Protein AF-A0A3B8T856-F1 (afdb_monomer)

Sequence (226 aa):
MPTESQQQIIDKAIHATMARFTAGLSPSALMVAYADWAQHLFSSPGKQALLVEKAARKAARLYGYVGACSGTEEASSPCIEPLPFDHRFEDPAWQKWPYNIMYQSFLLKQQWWSNATTDVRGVTPQHEKAMEFSTRQIMDMFSPSNYLLTNPELMDQTVSENGQNLVRGWHNLLDDWQRTTGGKPPLGTEAFITGENVAITPGKVVYRNHLIELIQYSPVTETVHP

Solvent-accessible surface area (backbone atoms only — not comparable to full-atom values): 13455 Å² total; per-residue (Å²): 129,85,81,77,52,74,66,56,54,51,53,49,52,53,52,53,49,47,29,62,77,46,75,66,51,56,67,66,60,52,51,51,27,48,51,46,43,49,54,32,49,74,73,27,66,70,59,48,52,51,50,51,52,52,48,52,54,50,50,52,44,49,54,52,47,54,57,46,55,76,73,43,96,63,78,61,79,72,87,63,78,72,57,100,84,53,71,84,68,71,57,76,59,38,70,34,88,70,38,31,58,53,52,47,52,47,53,52,48,51,55,49,49,51,60,71,34,42,96,49,74,86,44,50,76,68,32,31,51,50,43,41,51,52,50,49,55,55,51,59,71,69,36,50,72,78,38,63,96,56,17,59,67,56,44,52,50,28,59,78,50,75,40,49,60,57,56,52,50,51,53,51,51,52,51,52,49,55,26,60,78,66,73,45,73,63,90,74,47,84,75,59,42,79,65,77,76,32,83,61,73,61,58,44,77,79,46,77,62,101,86,52,71,42,70,49,66,59,80,92,54,98,74,80,84,134

pLDDT: mean 90.61, std 9.06, range [47.72, 98.31]

Foldseek 3Di:
DDDDDPVRVVVVVVVVVVCVVVVNDDPVLLVVLVVQLVVLLVVCVVLVVVLVVLVVVLVVLLVVLVVVLVPDPDQDDQSDDDDPPPCLQVDPCCSHPPNVSQQSVLVSVLVSQLSSLPPRPRRDPVSSVSSNVVVNVVSVVVRLSVDCVNNPVNVVVCVVVVNVVVVVVVVQVVVVVVCVVVVHDRPPCVVPDPCPRPVVQAWDFPDDDPPDTDIDGDDPDPDDDD

Radius of gyration: 24.77 Å; Cα contacts (8 Å, |Δi|>4): 159; chains: 1; bounding box: 54×50×58 Å

Secondary structure (DSSP, 8-state):
-PPPPHHHHHHHHHHHHHHHHTTT--HHHHHHHHHHHHHHHHT-HHHHHHHHHHHHHHHHHHHHHHHHHTT-SS-PPPSSPPPTT-GGG-SGGGGSTTHHHHHHHHHHHHHHHHHHHSS-TT--HHHHHHHHHHHHHHHHHT-GGGSGGG-HHHHHHHHHTTTHHHHHHHHHHHHHHHHHHTTPPPTTGGG--BTTTBS-S-EEEEEE-SS-EEEEEPPSSS----

Structure (mmCIF, N/CA/C/O backbone):
data_AF-A0A3B8T856-F1
#
_entry.id   AF-A0A3B8T856-F1
#
loop_
_atom_site.group_PDB
_atom_site.id
_atom_site.type_symbol
_atom_site.label_atom_id
_atom_site.label_alt_id
_atom_site.label_comp_id
_atom_site.label_asym_id
_atom_site.label_entity_id
_atom_site.label_seq_id
_atom_site.pdbx_PDB_ins_code
_atom_site.Cartn_x
_atom_site.Cartn_y
_atom_site.Cartn_z
_atom_site.occupancy
_atom_site.B_iso_or_equiv
_atom_site.auth_seq_id
_atom_site.auth_comp_id
_atom_site.auth_asym_id
_atom_site.auth_atom_id
_atom_site.pdbx_PDB_model_num
ATOM 1 N N . MET A 1 1 ? -31.859 12.048 31.991 1.00 47.72 1 MET A N 1
ATOM 2 C CA . MET A 1 1 ? -30.841 12.255 30.938 1.00 47.72 1 MET A CA 1
ATOM 3 C C . MET A 1 1 ? -30.979 13.692 30.459 1.00 47.72 1 MET A C 1
ATOM 5 O O . MET A 1 1 ? -32.125 14.116 30.339 1.00 47.72 1 MET A O 1
ATOM 9 N N . PRO A 1 2 ? -29.899 14.462 30.259 1.00 58.19 2 PRO A N 1
ATOM 10 C CA . PRO A 1 2 ? -30.023 15.808 29.709 1.00 58.19 2 PRO A CA 1
ATOM 11 C C . PRO A 1 2 ? -30.590 15.699 28.290 1.00 58.19 2 PRO A C 1
ATOM 13 O O . PRO A 1 2 ? -30.103 14.893 27.500 1.00 58.19 2 PRO A O 1
ATOM 16 N N . THR A 1 3 ? -31.639 16.455 27.979 1.00 68.06 3 THR A N 1
ATOM 17 C CA . THR A 1 3 ? -32.162 16.573 26.614 1.00 68.06 3 THR A CA 1
ATOM 18 C C . THR A 1 3 ? -31.132 17.304 25.763 1.00 68.06 3 THR A C 1
ATOM 20 O O . THR A 1 3 ? -30.818 18.460 26.048 1.00 68.06 3 THR A O 1
ATOM 23 N N . GLU A 1 4 ? -30.586 16.623 24.757 1.00 76.31 4 GLU A N 1
ATOM 24 C CA . GLU A 1 4 ? -29.644 17.220 23.807 1.00 76.31 4 GLU A CA 1
ATOM 25 C C . GLU A 1 4 ? -30.295 18.396 23.084 1.00 76.31 4 GLU A C 1
ATOM 27 O O . GLU A 1 4 ? -31.466 18.336 22.697 1.00 76.31 4 GLU A O 1
ATOM 32 N N . SER A 1 5 ? -29.546 19.486 22.923 1.00 88.50 5 SER A N 1
ATOM 33 C CA . SER A 1 5 ? -30.053 20.642 22.193 1.00 88.50 5 SER A CA 1
ATOM 34 C C . SER A 1 5 ? -30.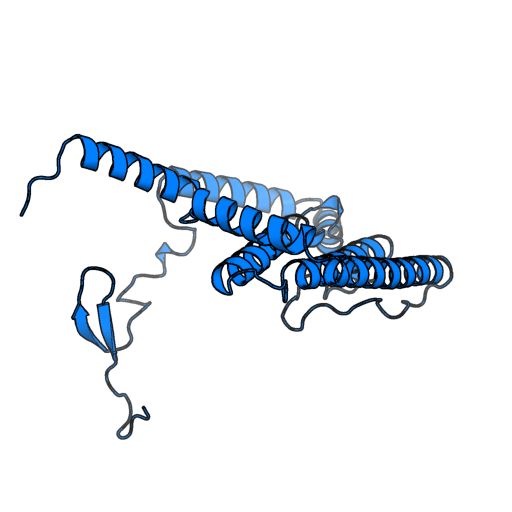208 20.298 20.710 1.00 88.50 5 SER A C 1
ATOM 36 O O . SER A 1 5 ? -29.489 19.461 20.161 1.00 88.50 5 SER A O 1
ATOM 38 N N . GLN A 1 6 ? -31.122 20.985 20.022 1.00 86.25 6 GLN A N 1
ATOM 39 C CA . GLN A 1 6 ? -31.318 20.821 18.578 1.00 86.25 6 GLN A CA 1
ATOM 40 C C . GLN A 1 6 ? -30.008 21.005 17.786 1.00 86.25 6 GLN A C 1
ATOM 42 O O . GLN A 1 6 ? -29.789 20.323 16.789 1.00 86.25 6 GLN A O 1
ATOM 47 N N . GLN A 1 7 ? -29.115 21.879 18.261 1.00 91.31 7 GLN A N 1
ATOM 48 C CA . GLN A 1 7 ? -27.794 22.116 17.672 1.00 91.31 7 GLN A CA 1
ATOM 49 C C . GLN A 1 7 ? -26.903 20.867 17.762 1.00 91.31 7 GLN A C 1
ATOM 51 O O . GLN A 1 7 ? -26.350 20.434 16.758 1.00 91.31 7 GLN A O 1
ATOM 56 N N . GLN A 1 8 ? -26.846 20.223 18.933 1.00 89.56 8 GLN A N 1
ATOM 57 C CA . GLN A 1 8 ? -26.047 19.009 19.142 1.00 89.56 8 GLN A CA 1
ATOM 58 C C . GLN A 1 8 ? -26.521 17.840 18.270 1.00 89.56 8 GLN A C 1
ATOM 60 O O . GLN A 1 8 ? -25.705 17.053 17.792 1.00 89.56 8 GLN A O 1
ATOM 65 N N . ILE A 1 9 ? -27.832 17.731 18.038 1.00 89.19 9 ILE A N 1
ATOM 66 C CA . ILE A 1 9 ? -28.409 16.701 17.164 1.00 89.19 9 ILE A CA 1
ATOM 67 C C . ILE A 1 9 ? -27.961 16.915 15.711 1.00 89.19 9 ILE A C 1
ATOM 69 O O . ILE A 1 9 ? -27.566 15.956 15.044 1.00 89.19 9 ILE A O 1
ATOM 73 N N . ILE A 1 10 ? -27.987 18.162 15.231 1.00 90.12 10 ILE A N 1
ATOM 74 C CA . ILE A 1 10 ? -27.535 18.519 13.879 1.00 90.12 10 ILE A CA 1
ATOM 75 C C . ILE A 1 10 ? -26.042 18.212 13.717 1.00 90.12 10 ILE A C 1
ATOM 77 O O . ILE A 1 10 ? -25.665 17.521 12.769 1.00 90.12 10 ILE A O 1
ATOM 81 N N . ASP A 1 11 ? -25.209 18.637 14.668 1.00 90.06 11 ASP A N 1
ATOM 82 C CA . ASP A 1 11 ? -23.761 18.407 14.622 1.00 90.06 11 ASP A CA 1
ATOM 83 C C . ASP A 1 11 ? -23.432 16.910 14.589 1.00 90.06 11 ASP A C 1
ATOM 85 O O . ASP A 1 11 ? -22.655 16.449 13.750 1.00 90.06 11 ASP A O 1
ATOM 89 N N . LYS A 1 12 ? -24.081 16.106 15.442 1.00 86.75 12 LYS A N 1
ATOM 90 C CA . LYS A 1 12 ? -23.917 14.646 15.433 1.00 86.75 12 LYS A CA 1
ATOM 91 C C . LYS A 1 12 ? -24.346 14.015 14.115 1.00 86.75 12 LYS A C 1
ATOM 93 O O . LYS A 1 12 ? -23.666 13.108 13.642 1.00 86.75 12 LYS A O 1
ATOM 98 N N . ALA A 1 13 ? -25.443 14.472 13.512 1.00 87.38 13 ALA A N 1
ATOM 99 C CA . ALA A 1 13 ? -25.906 13.954 12.227 1.00 87.38 13 ALA A CA 1
ATOM 10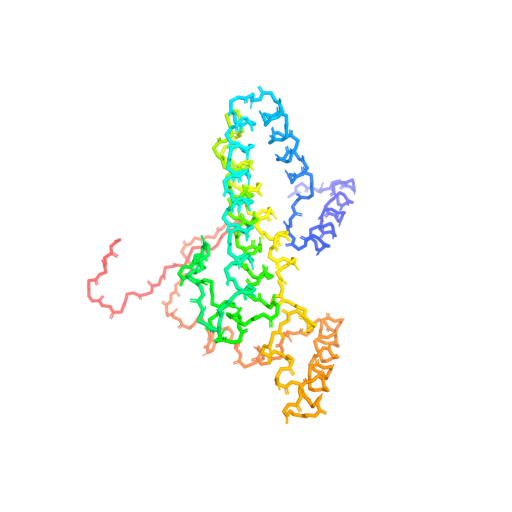0 C C . ALA A 1 13 ? -24.909 14.258 11.094 1.00 87.38 13 ALA A C 1
ATOM 102 O O . ALA A 1 13 ? -24.634 13.385 10.261 1.00 87.38 13 ALA A O 1
ATOM 103 N N . ILE A 1 14 ? -24.321 15.458 11.091 1.00 88.50 14 ILE A N 1
ATOM 104 C CA . ILE A 1 14 ? -23.266 15.848 10.148 1.00 88.50 14 ILE A CA 1
ATOM 105 C C . ILE A 1 14 ? -22.018 14.990 10.374 1.00 88.50 14 ILE A C 1
ATOM 107 O O . ILE A 1 14 ? -21.527 14.375 9.428 1.00 88.50 14 ILE A O 1
ATOM 111 N N . HIS A 1 15 ? -21.542 14.866 11.617 1.00 84.50 15 HIS A N 1
ATOM 112 C CA . HIS A 1 15 ? -20.368 14.052 11.943 1.00 84.50 15 HIS A CA 1
ATOM 113 C C . HIS A 1 15 ? -20.566 12.566 11.629 1.00 84.50 15 HIS A C 1
ATOM 115 O O . HIS A 1 15 ? -19.660 11.939 11.088 1.00 84.50 15 HIS A O 1
ATOM 121 N N . ALA A 1 16 ? -21.749 12.006 11.890 1.00 83.62 16 ALA A N 1
ATOM 122 C CA . ALA A 1 16 ? -22.076 10.626 11.535 1.00 83.62 16 ALA A CA 1
ATOM 123 C C . ALA A 1 16 ? -22.103 10.418 10.013 1.00 83.62 16 ALA A C 1
ATOM 125 O O . ALA A 1 16 ? -21.664 9.386 9.507 1.00 83.62 16 ALA A O 1
ATOM 126 N N . THR A 1 17 ? -22.595 11.401 9.259 1.00 84.12 17 THR A N 1
ATOM 127 C CA . THR A 1 17 ? -22.601 11.350 7.790 1.00 84.12 17 THR A CA 1
ATOM 128 C C . THR A 1 17 ? -21.193 11.479 7.222 1.00 84.12 17 THR A C 1
ATOM 130 O O . THR A 1 17 ? -20.820 10.698 6.350 1.00 84.12 17 THR A O 1
ATOM 133 N N . MET A 1 18 ? -20.383 12.381 7.777 1.00 83.94 18 MET A N 1
ATOM 134 C CA . MET A 1 18 ? -18.973 12.515 7.429 1.00 83.94 18 MET A CA 1
ATOM 135 C C . MET A 1 18 ? -18.205 11.224 7.728 1.00 83.94 18 MET A C 1
ATOM 137 O O . MET A 1 18 ? -17.508 10.738 6.850 1.00 83.94 18 MET A O 1
ATOM 141 N N . ALA A 1 19 ? -18.399 10.618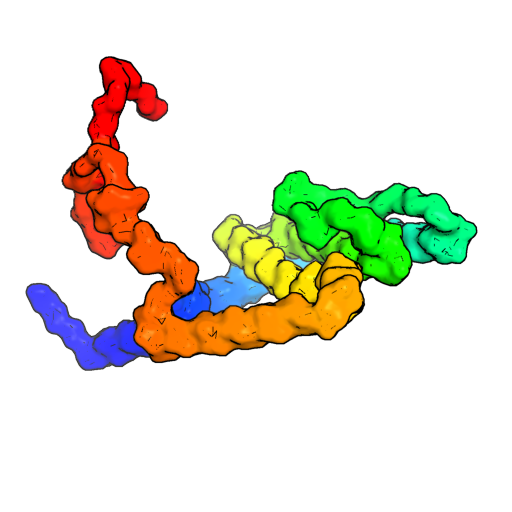 8.904 1.00 82.69 19 ALA A N 1
ATOM 142 C CA . ALA A 1 19 ? -17.765 9.352 9.271 1.00 82.69 19 ALA A CA 1
ATOM 143 C C . ALA A 1 19 ? -18.146 8.204 8.324 1.00 82.69 19 ALA A C 1
ATOM 145 O O . ALA A 1 19 ? -17.297 7.388 7.985 1.00 82.69 19 ALA A O 1
ATOM 146 N N . ARG A 1 20 ? -19.397 8.141 7.851 1.00 79.62 20 ARG A N 1
ATOM 147 C CA . ARG A 1 20 ? -19.799 7.159 6.829 1.00 79.62 20 ARG A CA 1
ATOM 148 C C . ARG A 1 20 ? -19.093 7.402 5.498 1.00 79.62 20 ARG A C 1
ATOM 150 O O . ARG A 1 20 ? -18.604 6.454 4.897 1.00 79.62 20 ARG A O 1
ATOM 157 N N . PHE A 1 21 ? -19.014 8.658 5.061 1.00 79.62 21 PHE A N 1
ATOM 158 C CA . PHE A 1 21 ? -18.354 9.023 3.806 1.00 79.62 21 PHE A CA 1
ATOM 159 C C . PHE A 1 21 ? -16.846 8.743 3.832 1.00 79.62 21 PHE A C 1
ATOM 161 O O . PHE A 1 21 ? -16.272 8.311 2.839 1.00 79.62 21 PHE A O 1
ATOM 168 N N . THR A 1 22 ? -16.203 8.958 4.976 1.00 82.31 22 THR A N 1
ATOM 169 C CA . THR A 1 22 ? -14.759 8.773 5.154 1.00 82.31 22 THR A CA 1
ATOM 170 C C . THR A 1 22 ? -14.388 7.380 5.661 1.00 82.31 22 THR A C 1
ATOM 172 O O . THR A 1 22 ? -13.234 7.158 6.029 1.00 82.31 22 THR A O 1
ATOM 175 N N . ALA A 1 23 ? -15.358 6.460 5.735 1.00 79.06 23 ALA A N 1
ATOM 176 C CA . ALA A 1 23 ? -15.199 5.128 6.318 1.00 79.06 23 ALA A CA 1
ATOM 177 C C . ALA A 1 23 ? -14.547 5.146 7.722 1.00 79.06 23 ALA A C 1
ATOM 179 O O . ALA A 1 23 ? -13.740 4.287 8.068 1.00 79.06 23 ALA A O 1
ATOM 180 N N . GLY A 1 24 ? -14.878 6.153 8.535 1.00 78.38 24 GLY A N 1
ATOM 181 C CA . GLY A 1 24 ? -14.386 6.327 9.902 1.00 78.38 24 GLY A CA 1
ATOM 182 C C . GLY A 1 24 ? -13.094 7.140 10.031 1.00 78.38 24 GLY A C 1
ATOM 183 O O . GLY A 1 24 ? -12.674 7.423 11.153 1.00 78.38 24 GLY A O 1
ATOM 184 N N . LEU A 1 25 ? -12.474 7.573 8.928 1.00 79.06 25 LEU A N 1
ATOM 185 C CA . LEU A 1 25 ? -11.297 8.446 8.971 1.00 79.06 25 LEU A CA 1
ATOM 186 C C . LEU A 1 25 ? -11.705 9.891 9.281 1.00 79.06 25 LEU A C 1
ATOM 188 O O . LEU A 1 25 ? -12.636 10.419 8.681 1.00 79.06 25 LEU A O 1
ATOM 192 N N . SER A 1 26 ? -11.002 10.567 10.191 1.00 85.50 26 SER A N 1
ATOM 193 C CA . SER A 1 26 ? -11.229 11.995 10.456 1.00 85.50 26 SER A CA 1
ATOM 194 C C . SER A 1 26 ? -10.428 12.853 9.465 1.00 85.50 26 SER A C 1
ATOM 196 O O . SER A 1 26 ? -9.196 12.872 9.557 1.00 85.50 26 SER A O 1
ATOM 198 N N . PRO A 1 27 ? -11.074 13.592 8.534 1.00 86.00 27 PRO A N 1
ATOM 199 C CA . PRO A 1 27 ? -10.353 14.406 7.554 1.00 86.00 27 PRO A CA 1
ATOM 200 C C . PRO A 1 27 ? -9.530 15.504 8.217 1.00 86.00 27 PRO A C 1
ATOM 202 O O . PRO A 1 27 ? -8.394 15.750 7.826 1.00 86.00 27 PRO A O 1
ATOM 205 N N . SER A 1 28 ? -10.079 16.137 9.256 1.00 89.38 28 SER A N 1
ATOM 206 C CA . SER A 1 28 ? -9.383 17.187 9.996 1.00 89.38 28 SER A CA 1
ATOM 207 C C . SER A 1 28 ? -8.166 16.640 10.736 1.00 89.38 28 SER A C 1
ATOM 209 O O . SER A 1 28 ? -7.117 17.275 10.708 1.00 89.38 28 SER A O 1
ATOM 211 N N . ALA A 1 29 ? -8.259 15.448 11.333 1.00 89.62 29 ALA A N 1
ATOM 212 C CA . ALA A 1 29 ? -7.113 14.827 11.995 1.00 89.62 29 ALA A CA 1
ATOM 213 C C . ALA A 1 29 ? -5.979 14.526 11.003 1.00 89.62 29 ALA A C 1
ATOM 215 O O . ALA A 1 29 ? -4.818 14.785 11.311 1.00 89.62 29 ALA A O 1
ATOM 216 N N . LEU A 1 30 ? -6.307 14.040 9.800 1.00 91.06 30 LEU A N 1
ATOM 217 C CA . LEU A 1 30 ? -5.318 13.821 8.740 1.00 91.06 30 LEU A CA 1
ATOM 218 C C . LEU A 1 30 ? -4.705 15.135 8.244 1.00 91.06 30 LEU A C 1
ATOM 220 O O . LEU A 1 30 ? -3.493 15.201 8.068 1.00 91.06 30 LEU A O 1
ATOM 224 N N . MET A 1 31 ? -5.505 16.190 8.063 1.00 93.31 31 MET A N 1
ATOM 225 C CA . MET A 1 31 ? -4.991 17.510 7.673 1.00 93.31 31 MET A CA 1
ATOM 226 C C . MET A 1 31 ? -4.046 18.095 8.728 1.00 93.31 31 MET A C 1
ATOM 228 O O . MET A 1 31 ? -3.012 18.653 8.372 1.00 93.31 31 MET A O 1
ATOM 232 N N . VAL A 1 32 ? -4.373 17.949 10.015 1.00 96.31 32 VAL A N 1
ATOM 233 C CA . VAL A 1 32 ? -3.515 18.405 11.118 1.00 96.31 32 VAL A CA 1
ATOM 234 C C . VAL A 1 32 ? -2.219 17.597 11.168 1.00 96.31 32 VAL A C 1
ATOM 236 O O . VAL A 1 32 ? -1.148 18.192 11.249 1.00 96.31 32 VAL A O 1
ATOM 239 N N . ALA A 1 33 ? -2.295 16.268 11.045 1.00 96.19 33 ALA A N 1
ATOM 240 C CA . ALA A 1 33 ? -1.109 15.415 10.989 1.00 96.19 33 ALA A CA 1
ATOM 241 C C . ALA A 1 33 ? -0.208 15.761 9.793 1.00 96.19 33 ALA A C 1
ATOM 243 O O . ALA A 1 33 ? 1.010 15.850 9.942 1.00 96.19 33 ALA A O 1
ATOM 244 N N . TYR A 1 34 ? -0.806 16.022 8.627 1.00 96.44 34 TYR A N 1
ATOM 245 C CA . TYR A 1 34 ? -0.090 16.469 7.436 1.00 96.44 34 TYR A CA 1
ATOM 246 C C . TYR A 1 34 ? 0.584 17.826 7.643 1.00 96.44 34 TYR A C 1
ATOM 248 O O . TYR A 1 34 ? 1.755 17.976 7.306 1.00 96.44 34 TYR A O 1
ATOM 256 N N . ALA A 1 35 ? -0.126 18.810 8.201 1.00 97.56 35 ALA A N 1
ATOM 257 C CA . ALA A 1 35 ? 0.426 20.140 8.445 1.00 97.56 35 ALA A CA 1
ATOM 258 C C . ALA A 1 35 ? 1.599 20.099 9.438 1.00 97.56 35 ALA A C 1
ATOM 260 O O . ALA A 1 35 ? 2.625 20.731 9.190 1.00 97.56 35 ALA A O 1
ATOM 261 N N . ASP A 1 36 ? 1.467 19.321 10.517 1.00 97.69 36 ASP A N 1
ATOM 262 C CA . ASP A 1 36 ? 2.522 19.098 11.511 1.00 97.69 36 ASP A CA 1
ATOM 263 C C . ASP A 1 36 ? 3.765 18.459 10.874 1.00 97.69 36 ASP A C 1
ATOM 265 O O . ASP A 1 36 ? 4.871 18.998 10.956 1.00 97.69 36 ASP A O 1
ATOM 269 N N . TRP A 1 37 ? 3.570 17.356 10.142 1.00 98.12 37 TRP A N 1
ATOM 270 C CA . TRP A 1 37 ? 4.640 16.686 9.404 1.00 98.12 37 TRP A CA 1
ATOM 271 C C . TRP A 1 37 ? 5.323 17.609 8.396 1.00 98.12 37 TRP A C 1
ATOM 273 O O . TRP A 1 37 ? 6.552 17.696 8.379 1.00 98.12 37 TRP A O 1
ATOM 283 N N . ALA A 1 38 ? 4.547 18.325 7.581 1.00 97.81 38 ALA A N 1
ATOM 284 C CA . ALA A 1 38 ? 5.072 19.212 6.555 1.00 97.81 38 ALA A CA 1
ATOM 285 C C . ALA A 1 38 ? 5.908 20.332 7.182 1.00 97.81 38 ALA A C 1
ATOM 287 O O . ALA A 1 38 ? 7.049 20.545 6.776 1.00 97.81 38 ALA A O 1
ATOM 288 N N . GLN A 1 39 ? 5.386 21.008 8.208 1.00 98.00 39 GLN A N 1
ATOM 289 C CA . GLN A 1 39 ? 6.085 22.093 8.893 1.00 98.00 39 GLN A CA 1
ATOM 290 C C . GLN A 1 39 ? 7.421 21.628 9.490 1.00 98.00 39 GLN A C 1
ATOM 292 O O . GLN A 1 39 ? 8.453 22.286 9.312 1.00 98.00 39 GLN A O 1
ATOM 297 N N . HIS A 1 40 ? 7.431 20.478 10.167 1.00 98.19 40 HIS A N 1
ATOM 298 C CA . HIS A 1 40 ? 8.648 19.917 10.749 1.00 98.19 40 HIS A CA 1
ATOM 299 C C . HIS A 1 40 ? 9.638 19.426 9.692 1.00 98.19 40 HIS A C 1
ATOM 301 O O . HIS A 1 40 ? 10.841 19.648 9.832 1.00 98.19 40 HIS A O 1
ATOM 307 N N . LEU A 1 41 ? 9.163 18.833 8.597 1.00 97.75 41 LEU A N 1
ATOM 308 C CA . LEU A 1 41 ? 10.023 18.430 7.489 1.00 97.75 41 LEU A CA 1
ATOM 309 C C . LEU A 1 41 ? 10.641 19.644 6.776 1.00 97.75 41 LEU A C 1
ATOM 311 O O . LEU A 1 41 ? 11.839 19.639 6.482 1.00 97.75 41 LEU A O 1
ATOM 315 N N . PHE A 1 42 ? 9.864 20.703 6.529 1.00 97.00 42 PHE A N 1
ATOM 316 C CA . PHE A 1 42 ? 10.340 21.933 5.885 1.00 97.00 42 PHE A CA 1
ATOM 317 C C . PHE A 1 42 ? 11.376 22.682 6.725 1.00 97.00 42 PHE A C 1
ATOM 319 O O . PHE A 1 42 ? 12.321 23.247 6.178 1.00 97.00 42 PHE A O 1
ATOM 326 N N . SER A 1 43 ? 11.242 22.637 8.048 1.00 96.88 43 SER A N 1
ATOM 327 C CA . SER A 1 43 ? 12.182 23.255 8.989 1.00 96.88 43 SER A CA 1
ATOM 328 C C . SER A 1 43 ? 13.368 22.356 9.376 1.00 96.88 43 SER A C 1
ATOM 330 O O . SER A 1 43 ? 14.193 22.753 10.198 1.00 96.88 43 SER A O 1
ATOM 332 N N . SER A 1 44 ? 13.501 21.169 8.766 1.00 97.75 44 SER A N 1
ATOM 333 C CA . SER A 1 44 ? 14.543 20.180 9.079 1.00 97.75 44 SER A CA 1
ATOM 334 C C . SER A 1 44 ? 15.552 19.989 7.929 1.00 97.75 44 SER A C 1
ATOM 336 O O . SER A 1 44 ? 15.495 18.971 7.230 1.00 97.75 44 SER A O 1
ATOM 338 N N . PRO A 1 45 ? 16.540 20.890 7.743 1.00 97.50 45 PRO A N 1
ATOM 339 C CA . PRO A 1 45 ? 17.496 20.807 6.630 1.00 97.50 45 PRO A CA 1
ATOM 340 C C . PRO A 1 45 ? 18.323 19.510 6.622 1.00 97.50 45 PRO A C 1
ATOM 342 O O . PRO A 1 45 ? 18.603 18.959 5.560 1.00 97.50 45 PRO A O 1
ATOM 345 N N . GLY A 1 46 ? 18.664 18.959 7.793 1.00 97.81 46 GLY A N 1
ATOM 346 C CA . GLY A 1 46 ? 19.369 17.672 7.883 1.00 97.81 46 GLY A CA 1
ATOM 347 C C . GLY A 1 46 ? 18.537 16.492 7.366 1.00 97.81 46 GLY A C 1
ATOM 348 O O . GLY A 1 46 ? 19.047 15.642 6.637 1.00 97.81 46 GLY A O 1
ATOM 349 N N . LYS A 1 47 ? 17.231 16.467 7.677 1.00 97.56 47 LYS A N 1
ATOM 350 C CA . LYS A 1 47 ? 16.308 15.451 7.149 1.00 97.56 47 LYS A CA 1
ATOM 351 C C . LYS A 1 47 ? 16.146 15.604 5.639 1.00 97.56 47 LYS A C 1
ATOM 353 O O . LYS A 1 47 ? 16.184 14.607 4.927 1.00 97.56 47 LYS A O 1
ATOM 358 N N . GLN A 1 48 ? 16.026 16.834 5.144 1.00 98.31 48 GLN A N 1
ATOM 359 C CA . GLN A 1 48 ? 15.940 17.116 3.709 1.00 98.31 48 GLN A CA 1
ATOM 360 C C . GLN A 1 48 ? 17.179 16.622 2.954 1.00 98.31 48 GLN A C 1
ATOM 362 O O . GLN A 1 48 ? 17.036 15.908 1.963 1.00 98.31 48 GLN A O 1
ATOM 367 N N . ALA A 1 49 ? 18.385 16.916 3.451 1.00 98.19 49 ALA A N 1
ATOM 368 C CA . ALA A 1 49 ? 19.630 16.430 2.858 1.00 98.19 49 ALA A CA 1
ATOM 369 C C . ALA A 1 49 ? 19.682 14.892 2.812 1.00 98.19 49 ALA A C 1
ATOM 371 O O . ALA A 1 49 ? 19.981 14.316 1.766 1.00 98.19 49 ALA A O 1
ATOM 372 N N . LEU A 1 50 ? 19.293 14.222 3.905 1.00 97.94 50 LEU A N 1
ATOM 373 C CA . LEU A 1 50 ? 19.187 12.761 3.956 1.00 97.94 50 LEU A CA 1
ATOM 374 C C . LEU A 1 50 ? 18.188 12.213 2.922 1.00 97.94 50 LEU A C 1
ATOM 376 O O . LEU A 1 50 ? 18.444 11.183 2.298 1.00 97.94 50 LEU A O 1
ATOM 380 N N . LEU A 1 51 ? 17.037 12.867 2.736 1.00 98.19 51 LEU A N 1
ATOM 381 C CA . LEU A 1 51 ? 16.033 12.445 1.753 1.00 98.19 51 LEU A CA 1
ATOM 382 C C . LEU A 1 51 ? 16.516 12.630 0.314 1.00 98.19 51 LEU A C 1
ATOM 384 O O . LEU A 1 51 ? 16.247 11.757 -0.515 1.00 98.19 51 LEU A O 1
ATOM 388 N N . VAL A 1 52 ? 17.255 13.704 0.028 1.00 98.31 52 VAL A N 1
ATOM 389 C CA . VAL A 1 52 ? 17.905 13.929 -1.273 1.00 98.31 52 VAL A CA 1
ATOM 390 C C . VAL A 1 52 ? 18.969 12.864 -1.532 1.00 98.31 52 VAL A C 1
ATOM 392 O O . VAL A 1 52 ? 18.965 12.250 -2.596 1.00 98.31 52 VAL A O 1
ATOM 395 N N . GLU A 1 53 ? 19.825 12.562 -0.552 1.00 98.25 53 GLU A N 1
ATOM 396 C CA . GLU A 1 53 ? 20.825 11.492 -0.656 1.00 98.25 53 GLU A CA 1
ATOM 397 C C . GLU A 1 53 ? 20.161 10.129 -0.914 1.00 98.25 53 GLU A C 1
ATOM 399 O O . GLU A 1 53 ? 20.550 9.391 -1.825 1.00 98.25 53 GLU A O 1
ATOM 404 N N . LYS A 1 54 ? 19.109 9.798 -0.151 1.00 97.50 54 LYS A N 1
ATOM 405 C CA . LYS A 1 54 ? 18.337 8.563 -0.341 1.00 97.50 54 LYS A CA 1
ATOM 406 C C . LYS A 1 54 ? 17.669 8.526 -1.716 1.00 97.50 54 LYS A C 1
ATOM 408 O O . LYS A 1 54 ? 17.677 7.462 -2.333 1.00 97.50 54 LYS A O 1
ATOM 413 N N . ALA A 1 55 ? 17.119 9.638 -2.206 1.00 97.94 55 ALA A N 1
ATOM 414 C CA . ALA A 1 55 ? 16.536 9.725 -3.545 1.00 97.94 55 ALA A CA 1
ATOM 415 C C . ALA A 1 55 ? 17.595 9.482 -4.627 1.00 97.94 55 ALA A C 1
ATOM 417 O O . ALA A 1 55 ? 17.408 8.610 -5.472 1.00 97.94 55 ALA A O 1
ATOM 418 N N . ALA A 1 56 ? 18.735 10.175 -4.552 1.00 98.00 56 ALA A N 1
ATOM 419 C CA . ALA A 1 56 ? 19.835 10.037 -5.500 1.00 98.00 56 ALA A CA 1
ATOM 420 C C . ALA A 1 56 ? 20.380 8.601 -5.538 1.00 98.00 56 ALA A C 1
ATOM 422 O O . ALA A 1 56 ? 20.532 8.025 -6.614 1.00 98.00 56 ALA A O 1
ATOM 423 N N . ARG A 1 57 ? 20.591 7.972 -4.371 1.00 96.50 57 ARG A N 1
ATOM 424 C CA . ARG A 1 57 ? 21.037 6.572 -4.283 1.00 96.50 57 ARG A CA 1
ATOM 425 C C . ARG A 1 57 ? 20.035 5.609 -4.924 1.00 96.50 57 ARG A C 1
ATOM 427 O O . ARG A 1 57 ? 20.448 4.684 -5.618 1.00 96.50 57 ARG A O 1
ATOM 434 N N . LYS A 1 58 ? 18.731 5.794 -4.692 1.00 95.81 58 LYS A N 1
ATOM 435 C CA . LYS A 1 58 ? 17.690 4.942 -5.294 1.00 95.81 58 LYS A CA 1
ATOM 436 C C . LYS A 1 58 ? 17.579 5.157 -6.798 1.00 95.81 58 LYS A C 1
ATOM 438 O O . LYS A 1 58 ? 17.483 4.176 -7.524 1.00 95.81 58 LYS A O 1
ATOM 443 N N . ALA A 1 59 ? 17.653 6.405 -7.254 1.00 95.62 59 ALA A N 1
ATOM 444 C CA . ALA A 1 59 ? 17.670 6.731 -8.673 1.00 95.62 59 ALA A CA 1
ATOM 445 C C . ALA A 1 59 ? 18.875 6.083 -9.368 1.00 95.62 59 ALA A C 1
ATOM 447 O O . ALA A 1 59 ? 18.696 5.404 -10.370 1.00 95.62 59 ALA A O 1
ATOM 448 N N . ALA A 1 60 ? 20.080 6.196 -8.800 1.00 94.38 60 ALA A N 1
ATOM 449 C CA . ALA A 1 60 ? 21.279 5.557 -9.341 1.00 94.38 60 ALA A CA 1
ATOM 450 C C . ALA A 1 60 ? 21.146 4.026 -9.432 1.00 94.38 60 ALA A C 1
ATOM 452 O O . ALA A 1 60 ? 21.501 3.447 -10.457 1.00 94.38 60 ALA A O 1
ATOM 453 N N . ARG A 1 61 ? 20.586 3.372 -8.400 1.00 92.12 61 ARG A N 1
ATOM 454 C CA . ARG A 1 61 ? 20.289 1.927 -8.434 1.00 92.12 61 ARG A CA 1
ATOM 455 C C . ARG A 1 61 ? 19.321 1.575 -9.559 1.00 92.12 61 ARG A C 1
ATOM 457 O O . ARG A 1 61 ? 19.609 0.668 -10.329 1.00 92.12 61 ARG A O 1
ATOM 464 N N . LEU A 1 62 ? 18.220 2.317 -9.675 1.00 93.00 62 LEU A N 1
ATOM 465 C CA . LEU A 1 62 ? 17.217 2.083 -10.709 1.00 93.00 62 LEU A CA 1
ATOM 466 C C . LEU A 1 62 ? 17.790 2.294 -12.115 1.00 93.00 62 LEU A C 1
ATOM 468 O O . LEU A 1 62 ? 17.584 1.450 -12.976 1.00 93.00 62 LEU A O 1
ATOM 472 N N . TYR A 1 63 ? 18.547 3.369 -12.351 1.00 91.56 63 TYR A N 1
ATOM 473 C CA . TYR A 1 63 ? 19.197 3.610 -13.643 1.00 91.56 63 TYR A CA 1
ATOM 474 C C . TYR A 1 63 ? 20.202 2.511 -13.997 1.00 91.56 63 TYR A C 1
ATOM 476 O O . TYR A 1 63 ? 20.211 2.041 -15.133 1.00 91.56 63 TYR A O 1
ATOM 484 N N . GLY A 1 64 ? 21.008 2.064 -13.027 1.00 89.62 64 GLY A N 1
ATOM 485 C CA . GLY A 1 64 ? 21.916 0.933 -13.216 1.00 89.62 64 GLY A CA 1
ATOM 486 C C . GLY A 1 64 ? 21.171 -0.359 -13.559 1.00 89.62 64 GLY A C 1
ATOM 487 O O . GLY A 1 64 ? 21.568 -1.069 -14.478 1.00 89.62 64 GLY A O 1
ATOM 488 N N . TYR A 1 65 ? 20.055 -0.627 -12.879 1.00 88.94 65 TYR A N 1
ATOM 489 C CA . TYR A 1 65 ? 19.205 -1.787 -13.143 1.00 88.94 65 TYR A CA 1
ATOM 490 C C . TYR A 1 65 ? 18.551 -1.740 -14.523 1.00 88.94 65 TYR A C 1
ATOM 492 O O . TYR A 1 65 ? 18.624 -2.721 -15.253 1.00 88.94 65 TYR A O 1
ATOM 500 N N . VAL A 1 66 ? 17.990 -0.594 -14.926 1.00 89.06 66 VAL A N 1
ATOM 501 C CA . VAL A 1 66 ? 17.424 -0.399 -16.271 1.00 89.06 66 VAL A CA 1
ATOM 502 C C . VAL A 1 66 ? 18.483 -0.650 -17.349 1.00 89.06 66 VAL A C 1
ATOM 504 O O . VAL A 1 66 ? 18.204 -1.356 -18.315 1.00 89.06 66 VAL A O 1
ATOM 507 N N . GLY A 1 67 ? 19.703 -0.127 -17.167 1.00 84.81 67 GLY A N 1
ATOM 508 C CA . GLY A 1 67 ? 20.818 -0.365 -18.088 1.00 84.81 67 GLY A CA 1
ATOM 509 C C . GLY A 1 67 ? 21.265 -1.831 -18.142 1.00 84.81 67 GLY A C 1
ATOM 510 O O . GLY A 1 67 ? 21.573 -2.339 -19.219 1.00 84.81 67 GLY A O 1
ATOM 511 N N . ALA A 1 68 ? 21.250 -2.536 -17.008 1.00 80.38 68 ALA A N 1
ATOM 512 C CA . ALA A 1 68 ? 21.541 -3.969 -16.963 1.00 80.38 68 ALA A CA 1
ATOM 513 C C . ALA A 1 68 ? 20.455 -4.796 -17.677 1.00 80.38 68 ALA A C 1
ATOM 515 O O . ALA A 1 68 ? 20.772 -5.659 -18.490 1.00 80.38 68 ALA A O 1
ATOM 516 N N . CYS A 1 69 ? 19.175 -4.481 -17.456 1.00 72.12 69 CYS A N 1
ATOM 517 C CA . CYS A 1 69 ? 18.055 -5.164 -18.108 1.00 72.12 69 CYS A CA 1
ATOM 518 C C . CYS A 1 69 ? 17.997 -4.938 -19.625 1.00 72.12 69 CYS A C 1
ATOM 520 O O . CYS A 1 69 ? 17.401 -5.743 -20.331 1.00 72.12 69 CYS A O 1
ATOM 522 N N . SER A 1 70 ? 18.585 -3.853 -20.140 1.00 65.00 70 SER A N 1
ATOM 523 C CA . SER A 1 70 ? 18.636 -3.590 -21.583 1.00 65.00 70 SER A CA 1
ATOM 524 C C . SER A 1 70 ? 19.736 -4.363 -22.323 1.00 65.00 70 SER A C 1
ATOM 526 O O . SER A 1 70 ? 19.783 -4.300 -23.548 1.00 65.00 70 SER A O 1
ATOM 528 N N . GLY A 1 71 ? 20.639 -5.041 -21.602 1.00 57.75 71 GLY A N 1
ATOM 529 C CA . GLY A 1 71 ? 21.857 -5.639 -22.164 1.00 57.75 71 GLY A CA 1
ATOM 530 C C . GLY A 1 71 ? 21.959 -7.166 -22.092 1.00 57.75 71 GLY A C 1
ATOM 531 O O . GLY A 1 71 ? 22.746 -7.735 -22.845 1.00 57.75 71 GLY A O 1
ATOM 532 N N . THR A 1 72 ? 21.198 -7.839 -21.222 1.00 53.12 72 THR A N 1
ATOM 533 C CA . THR A 1 72 ? 21.295 -9.296 -21.007 1.00 53.12 72 THR A CA 1
ATOM 534 C C . THR A 1 72 ? 19.927 -9.928 -20.745 1.00 53.12 72 THR A C 1
ATOM 536 O O . THR A 1 72 ? 19.118 -9.363 -20.016 1.00 53.12 72 THR A O 1
ATOM 539 N N . GLU A 1 73 ? 19.685 -11.123 -21.298 1.00 54.12 73 GLU A N 1
ATOM 540 C CA . GLU A 1 73 ? 18.490 -11.946 -21.013 1.00 54.12 73 GLU A CA 1
ATOM 541 C C . GLU A 1 73 ? 18.489 -12.537 -19.590 1.00 54.12 73 GLU A C 1
ATOM 543 O O . GLU A 1 73 ? 17.455 -12.998 -19.108 1.00 54.12 73 GLU A O 1
ATOM 548 N N . GLU A 1 74 ? 19.628 -12.507 -18.891 1.00 53.12 74 GLU A N 1
ATOM 549 C CA . GLU A 1 74 ? 19.705 -12.886 -17.481 1.00 53.12 74 GLU A CA 1
ATOM 550 C C . GLU A 1 74 ? 19.104 -11.795 -16.592 1.00 53.12 74 GLU A C 1
ATOM 552 O O . GLU A 1 74 ? 19.481 -10.622 -16.666 1.00 53.12 74 GLU A O 1
ATOM 557 N N . ALA A 1 75 ? 18.170 -12.209 -15.731 1.00 56.28 75 ALA A N 1
ATOM 558 C CA . ALA A 1 75 ? 17.552 -11.361 -14.725 1.00 56.28 75 ALA A CA 1
ATOM 559 C C . ALA A 1 75 ? 18.640 -10.732 -13.844 1.00 56.28 75 ALA A C 1
ATOM 561 O O . ALA A 1 75 ? 19.250 -11.393 -13.002 1.00 56.28 75 ALA A O 1
ATOM 562 N N . SER A 1 76 ? 18.889 -9.438 -14.040 1.00 66.31 76 SER A N 1
ATOM 563 C CA . SER A 1 76 ? 19.714 -8.660 -13.126 1.00 66.31 76 SER A CA 1
ATOM 564 C C . SER A 1 76 ? 19.113 -8.742 -11.722 1.00 66.31 76 SER A C 1
ATOM 566 O O . SER A 1 76 ? 17.891 -8.721 -11.546 1.00 66.31 76 SER A O 1
ATOM 568 N N . SER A 1 77 ? 19.973 -8.854 -10.707 1.00 79.31 77 SER A N 1
ATOM 569 C CA . SER A 1 77 ? 19.521 -8.876 -9.317 1.00 79.31 77 SER A CA 1
ATOM 570 C C . SER A 1 77 ? 18.649 -7.643 -9.027 1.00 79.31 77 SER A C 1
ATOM 572 O O . SER A 1 77 ? 19.018 -6.533 -9.435 1.00 79.31 77 SER A O 1
ATOM 574 N N . PRO A 1 78 ? 17.498 -7.806 -8.353 1.00 84.19 78 PRO A N 1
ATOM 575 C CA . PRO A 1 78 ? 16.571 -6.707 -8.103 1.00 84.19 78 PRO A CA 1
ATOM 576 C C . PRO A 1 78 ? 17.244 -5.578 -7.305 1.00 84.19 78 PRO A C 1
ATOM 578 O O . PRO A 1 78 ? 18.102 -5.809 -6.452 1.00 84.19 78 PRO A O 1
ATOM 581 N N . CYS A 1 79 ? 16.846 -4.324 -7.556 1.00 85.69 79 CYS A N 1
ATOM 582 C CA . CYS A 1 79 ? 17.336 -3.170 -6.785 1.00 85.69 79 CYS A CA 1
ATOM 583 C C . CYS A 1 79 ? 16.933 -3.241 -5.310 1.00 85.69 79 CYS A C 1
ATOM 585 O O . CYS A 1 79 ? 17.595 -2.654 -4.442 1.00 85.69 79 CYS A O 1
ATOM 587 N N . ILE A 1 80 ? 15.769 -3.840 -5.069 1.00 90.94 80 ILE A N 1
ATOM 588 C CA . ILE A 1 80 ? 15.104 -3.972 -3.785 1.00 90.94 80 ILE A CA 1
ATOM 589 C C . ILE A 1 80 ? 14.175 -5.186 -3.832 1.00 90.94 80 ILE A C 1
ATOM 591 O O . ILE A 1 80 ? 13.489 -5.414 -4.830 1.00 90.94 80 ILE A O 1
ATOM 595 N N . GLU A 1 81 ? 14.148 -5.934 -2.737 1.00 91.12 81 GLU A N 1
ATOM 596 C CA . GLU A 1 81 ? 13.190 -7.018 -2.549 1.00 91.12 81 GLU A CA 1
ATOM 597 C C . GLU A 1 81 ? 11.886 -6.485 -1.939 1.00 91.12 81 GLU A C 1
ATOM 599 O O . GLU A 1 81 ? 11.928 -5.534 -1.143 1.00 91.12 81 GLU A O 1
ATOM 604 N N . PRO A 1 82 ? 10.728 -7.079 -2.280 1.00 91.81 82 PRO A N 1
ATOM 605 C CA . PRO A 1 82 ? 9.489 -6.850 -1.551 1.00 91.81 82 PRO A CA 1
ATOM 606 C C . PRO A 1 82 ? 9.655 -7.141 -0.052 1.00 91.81 82 PRO A C 1
ATOM 608 O O . PRO A 1 82 ? 10.546 -7.875 0.381 1.00 91.81 82 PRO A O 1
ATOM 611 N N . LEU A 1 83 ? 8.778 -6.561 0.767 1.00 89.88 83 LEU A N 1
ATOM 612 C CA . LEU A 1 83 ? 8.704 -6.944 2.178 1.00 89.88 83 LEU A CA 1
ATOM 613 C C . LEU A 1 83 ? 8.244 -8.411 2.285 1.00 89.88 83 LEU A C 1
ATOM 615 O O . LEU A 1 83 ? 7.493 -8.851 1.422 1.00 89.88 83 LEU A O 1
ATOM 619 N N . PRO A 1 84 ? 8.603 -9.159 3.349 1.00 89.25 84 PRO A N 1
ATOM 620 C CA . PRO A 1 84 ? 8.272 -10.589 3.463 1.00 89.25 84 PRO A CA 1
ATOM 621 C C . PRO A 1 84 ? 6.778 -10.942 3.374 1.00 89.25 84 PRO A C 1
ATOM 623 O O . PRO A 1 84 ? 6.434 -12.097 3.167 1.00 89.25 84 PRO A O 1
ATOM 626 N N . PHE A 1 85 ? 5.902 -9.962 3.583 1.00 89.56 85 PHE A N 1
ATOM 627 C CA . PHE A 1 85 ? 4.445 -10.087 3.528 1.00 89.56 85 PHE A CA 1
ATOM 628 C C . PHE A 1 85 ? 3.828 -9.430 2.278 1.00 89.56 85 PHE A C 1
ATOM 630 O O . PHE A 1 85 ? 2.607 -9.380 2.148 1.00 89.56 85 PHE A O 1
ATOM 637 N N . ASP A 1 86 ? 4.645 -8.858 1.387 1.00 92.38 86 ASP A N 1
ATOM 638 C CA . ASP A 1 86 ? 4.191 -8.262 0.130 1.00 92.38 86 ASP A CA 1
ATOM 639 C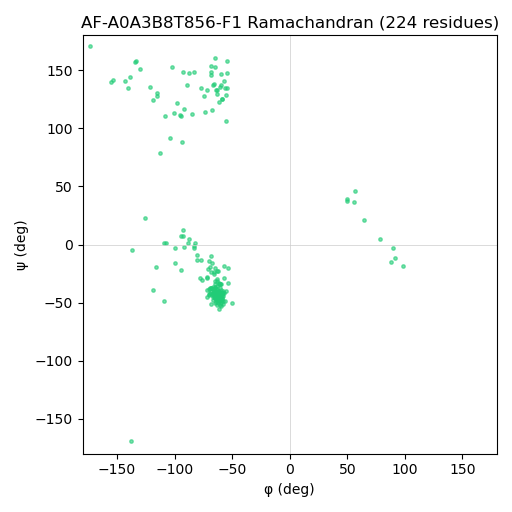 C . ASP A 1 86 ? 4.289 -9.288 -1.005 1.00 92.38 86 ASP A C 1
ATOM 641 O O . ASP A 1 86 ? 5.288 -9.366 -1.718 1.00 92.38 86 ASP A O 1
ATOM 645 N N . HIS A 1 87 ? 3.219 -10.064 -1.165 1.00 92.69 87 HIS A N 1
ATOM 646 C CA . HIS A 1 87 ? 3.121 -11.153 -2.141 1.00 92.69 87 HIS A CA 1
ATOM 647 C C . HIS A 1 87 ? 2.750 -10.685 -3.561 1.00 92.69 87 HIS A C 1
ATOM 649 O O . HIS A 1 87 ? 2.601 -11.495 -4.469 1.00 92.69 87 HIS A O 1
ATOM 655 N N . ARG A 1 88 ? 2.582 -9.373 -3.787 1.00 94.44 88 ARG A N 1
ATOM 656 C CA . ARG A 1 88 ? 2.047 -8.828 -5.053 1.00 94.44 88 ARG A CA 1
ATOM 657 C C . ARG A 1 88 ? 2.966 -9.011 -6.264 1.00 94.44 88 ARG A C 1
ATOM 659 O O . ARG A 1 88 ? 2.520 -8.777 -7.380 1.00 94.44 88 ARG A O 1
ATOM 666 N N . PHE A 1 89 ? 4.242 -9.326 -6.042 1.00 94.94 89 PHE A N 1
ATOM 667 C CA . PHE A 1 89 ? 5.282 -9.363 -7.078 1.00 94.94 89 PHE A CA 1
ATOM 668 C C . PHE A 1 89 ? 6.023 -10.710 -7.125 1.00 94.94 89 PHE A C 1
ATOM 670 O O . PHE A 1 89 ? 7.176 -10.765 -7.556 1.00 94.94 89 PHE A O 1
ATOM 677 N N . GLU A 1 90 ? 5.394 -11.780 -6.628 1.00 93.00 90 GLU A N 1
ATOM 678 C CA . GLU A 1 90 ? 6.000 -13.118 -6.566 1.00 93.00 90 GLU A CA 1
ATOM 679 C C . GLU A 1 90 ? 6.039 -13.829 -7.922 1.00 93.00 90 GLU A C 1
ATOM 681 O O . GLU A 1 90 ? 6.962 -14.608 -8.165 1.00 93.00 90 GLU A O 1
ATOM 686 N N . ASP A 1 91 ? 5.075 -13.563 -8.809 1.00 94.44 91 ASP A N 1
ATOM 687 C CA . ASP A 1 91 ? 5.023 -14.226 -10.113 1.00 94.44 91 ASP A CA 1
ATOM 688 C C . ASP A 1 91 ? 6.260 -13.880 -10.977 1.00 94.44 91 ASP A C 1
ATOM 690 O O . ASP A 1 91 ? 6.585 -12.694 -11.116 1.00 94.44 91 ASP A O 1
ATOM 694 N N . PRO A 1 92 ? 6.924 -14.875 -11.613 1.00 92.62 92 PRO A N 1
ATOM 695 C CA . PRO A 1 92 ? 8.098 -14.681 -12.473 1.00 92.62 92 PRO A CA 1
ATOM 696 C C . PRO A 1 92 ? 7.926 -13.670 -13.619 1.00 92.62 92 PRO A C 1
ATOM 698 O O . PRO A 1 92 ? 8.906 -13.202 -14.212 1.00 92.62 92 PRO A O 1
ATOM 701 N N . ALA A 1 93 ? 6.689 -13.368 -14.014 1.00 92.69 93 ALA A N 1
ATOM 702 C CA . ALA A 1 93 ? 6.397 -12.382 -15.040 1.00 92.69 93 ALA A CA 1
ATOM 703 C C . ALA A 1 93 ? 6.723 -10.950 -14.586 1.00 92.69 93 ALA A C 1
ATOM 705 O O . ALA A 1 93 ? 7.041 -10.109 -15.432 1.00 92.69 93 ALA A O 1
ATOM 706 N N . TRP A 1 94 ? 6.744 -10.675 -13.276 1.00 94.19 94 TRP A N 1
ATOM 707 C CA . TRP A 1 94 ? 7.161 -9.378 -12.741 1.00 94.19 94 TRP A CA 1
ATOM 708 C C . TRP A 1 94 ? 8.636 -9.077 -12.992 1.00 94.19 94 TRP A C 1
ATOM 710 O O . TRP A 1 94 ? 8.996 -7.912 -13.099 1.00 94.19 94 TRP A O 1
ATOM 720 N N . GLN A 1 95 ? 9.492 -10.086 -13.151 1.00 90.31 95 GLN A N 1
ATOM 721 C CA . GLN A 1 95 ? 10.928 -9.928 -13.406 1.00 90.31 95 GLN A CA 1
ATOM 722 C C . GLN A 1 95 ? 11.236 -9.685 -14.893 1.00 90.31 95 GLN A C 1
ATOM 724 O O . GLN A 1 95 ? 12.384 -9.408 -15.247 1.00 90.31 95 GLN A O 1
ATOM 729 N N . LYS A 1 96 ? 10.219 -9.702 -15.764 1.00 88.94 96 LYS A N 1
ATOM 730 C CA . LYS A 1 96 ? 10.360 -9.452 -17.203 1.00 88.94 96 LYS A CA 1
ATOM 731 C C . LYS A 1 96 ? 10.135 -7.983 -17.550 1.00 88.94 96 LYS A C 1
ATOM 733 O O . LYS A 1 96 ? 9.325 -7.288 -16.935 1.00 88.94 96 LYS A O 1
ATOM 738 N N . TRP A 1 97 ? 10.828 -7.513 -18.584 1.00 88.00 97 TRP A N 1
ATOM 739 C CA . TRP A 1 97 ? 10.593 -6.181 -19.138 1.00 88.00 97 TRP A CA 1
ATOM 740 C C . TRP A 1 97 ? 9.188 -6.080 -19.762 1.00 88.00 97 TRP A C 1
ATOM 742 O O . TRP A 1 97 ? 8.786 -7.015 -20.457 1.00 88.00 97 TRP A O 1
ATOM 752 N N . PRO A 1 98 ? 8.437 -4.974 -19.564 1.00 91.06 98 PRO A N 1
ATOM 753 C CA . PRO A 1 98 ? 8.775 -3.761 -18.799 1.00 91.06 98 PRO A CA 1
ATOM 754 C C . PRO A 1 98 ? 8.330 -3.784 -17.321 1.00 91.06 98 PRO A C 1
ATOM 756 O O . PRO A 1 98 ? 8.578 -2.820 -16.591 1.00 91.06 98 PRO A O 1
ATOM 759 N N . TYR A 1 99 ? 7.649 -4.843 -16.875 1.00 93.31 99 TYR A N 1
ATOM 760 C CA . TYR A 1 99 ? 7.056 -4.952 -15.536 1.00 93.31 99 TYR A CA 1
ATOM 761 C C . TYR A 1 99 ? 8.100 -4.878 -14.422 1.00 93.31 99 TYR A C 1
ATOM 763 O O . TYR A 1 99 ? 7.856 -4.252 -13.387 1.00 93.31 99 TYR A O 1
ATOM 771 N N . ASN A 1 100 ? 9.296 -5.404 -14.683 1.00 91.69 100 ASN A N 1
ATOM 772 C CA . ASN A 1 100 ? 10.426 -5.369 -13.764 1.00 91.69 100 ASN A CA 1
ATOM 773 C C . ASN A 1 100 ? 10.835 -3.956 -13.355 1.00 91.69 100 ASN A C 1
ATOM 775 O O . ASN A 1 100 ? 11.051 -3.676 -12.178 1.00 91.69 100 ASN A O 1
ATOM 779 N N . ILE A 1 101 ? 10.848 -3.028 -14.308 1.00 92.81 101 ILE A N 1
ATOM 780 C CA . ILE A 1 101 ? 11.127 -1.619 -14.045 1.00 92.81 101 ILE A CA 1
ATOM 781 C C . ILE A 1 101 ? 9.976 -1.000 -13.245 1.00 92.81 101 ILE A C 1
ATOM 783 O O . ILE A 1 101 ? 10.228 -0.220 -12.323 1.00 92.81 101 ILE A O 1
ATOM 787 N N . MET A 1 102 ? 8.721 -1.341 -13.557 1.00 94.56 102 MET A N 1
ATOM 788 C CA . MET A 1 102 ? 7.546 -0.774 -12.885 1.00 94.56 102 MET A CA 1
ATOM 789 C C . MET A 1 102 ? 7.508 -1.131 -11.397 1.00 94.56 102 MET A C 1
ATOM 791 O O . MET A 1 102 ? 7.409 -0.227 -10.559 1.00 94.56 102 MET A O 1
ATOM 795 N N . TYR A 1 103 ? 7.623 -2.419 -11.054 1.00 94.81 103 TYR A N 1
ATOM 796 C CA . TYR A 1 103 ? 7.526 -2.841 -9.656 1.00 94.81 103 TYR A CA 1
ATOM 797 C C . TYR A 1 103 ? 8.767 -2.435 -8.847 1.00 94.81 103 TYR A C 1
ATOM 799 O O . TYR A 1 103 ? 8.622 -1.921 -7.739 1.00 94.81 103 TYR A O 1
ATOM 807 N N . GLN A 1 104 ? 9.979 -2.519 -9.415 1.00 95.19 104 GLN A N 1
ATOM 808 C CA . GLN A 1 104 ? 11.198 -2.030 -8.752 1.00 95.19 104 GLN A CA 1
ATOM 809 C C . GLN A 1 104 ? 11.130 -0.519 -8.480 1.00 95.19 104 GLN A C 1
ATOM 811 O O . GLN A 1 104 ? 11.443 -0.062 -7.377 1.00 95.19 104 GLN A O 1
ATOM 816 N N . SER A 1 105 ? 10.642 0.270 -9.445 1.00 95.38 105 SER A N 1
ATOM 817 C CA . SER A 1 105 ? 10.406 1.709 -9.255 1.00 95.38 105 SER A CA 1
ATOM 818 C C . SER A 1 105 ? 9.386 1.974 -8.147 1.00 95.38 105 SER A C 1
ATOM 820 O O . SER A 1 105 ? 9.547 2.904 -7.354 1.00 95.38 105 SER A O 1
ATOM 822 N N . PHE A 1 106 ? 8.324 1.173 -8.086 1.00 96.50 106 PHE A N 1
ATOM 823 C CA . PHE A 1 106 ? 7.298 1.267 -7.055 1.00 96.50 106 PHE A CA 1
ATOM 824 C C . PHE A 1 106 ? 7.851 0.959 -5.655 1.00 96.50 106 PHE A C 1
ATOM 826 O O . PHE A 1 106 ? 7.688 1.783 -4.754 1.00 96.50 106 PHE A O 1
ATOM 833 N N . LEU A 1 107 ? 8.576 -0.148 -5.477 1.00 96.25 107 LEU A N 1
ATOM 834 C CA . LEU A 1 107 ? 9.190 -0.529 -4.199 1.00 96.25 107 LEU A CA 1
ATOM 835 C C . LEU A 1 107 ? 10.209 0.514 -3.709 1.00 96.25 107 LEU A C 1
ATOM 837 O O . LEU A 1 107 ? 10.213 0.890 -2.533 1.00 96.25 107 LEU A O 1
ATOM 841 N N . LEU A 1 108 ? 11.037 1.060 -4.608 1.00 96.62 108 LEU A N 1
ATOM 842 C CA . LEU A 1 108 ? 11.980 2.128 -4.263 1.00 96.62 108 LEU A CA 1
ATOM 843 C C . LEU A 1 108 ? 11.262 3.409 -3.812 1.00 96.62 108 LEU A C 1
ATOM 845 O O . LEU A 1 108 ? 11.700 4.040 -2.843 1.00 96.62 108 LEU A O 1
ATOM 849 N N . LYS A 1 109 ? 10.157 3.782 -4.476 1.00 96.50 109 LYS A N 1
ATOM 850 C CA . LYS A 1 109 ? 9.318 4.925 -4.078 1.00 96.50 109 LYS A CA 1
ATOM 851 C C . LYS A 1 109 ? 8.669 4.698 -2.715 1.00 96.50 109 LYS A C 1
ATOM 853 O O . LYS A 1 109 ? 8.757 5.588 -1.874 1.00 96.50 109 LYS A O 1
ATOM 858 N N . GLN A 1 110 ? 8.092 3.521 -2.466 1.00 95.44 110 GLN A N 1
ATOM 859 C CA . GLN A 1 110 ? 7.528 3.169 -1.158 1.00 95.44 110 GLN A CA 1
ATOM 860 C C . GLN A 1 110 ? 8.574 3.296 -0.047 1.00 95.44 110 GLN A C 1
ATOM 862 O O . GLN A 1 110 ? 8.344 3.968 0.958 1.00 95.44 110 GLN A O 1
ATOM 867 N N . GLN A 1 111 ? 9.766 2.726 -0.254 1.00 95.69 111 GLN A N 1
ATOM 868 C CA . GLN A 1 111 ? 10.843 2.820 0.726 1.00 95.69 111 GLN A CA 1
ATOM 869 C C . GLN A 1 111 ? 11.295 4.273 0.933 1.00 95.69 111 GLN A C 1
ATOM 871 O O . GLN A 1 111 ? 11.626 4.664 2.050 1.00 95.69 111 GLN A O 1
ATOM 876 N N . TRP A 1 112 ? 11.348 5.097 -0.118 1.00 97.56 112 TRP A N 1
ATOM 877 C CA . TRP A 1 112 ? 11.678 6.517 0.030 1.00 97.56 112 TRP A CA 1
ATOM 878 C C . TRP A 1 112 ? 10.626 7.261 0.859 1.00 97.56 112 TRP A C 1
ATOM 880 O O . TRP A 1 112 ? 10.995 7.958 1.802 1.00 97.56 112 TRP A O 1
ATOM 890 N N . TRP A 1 113 ? 9.341 7.045 0.577 1.00 97.44 113 TRP A N 1
ATOM 891 C CA . TRP A 1 113 ? 8.243 7.662 1.321 1.00 97.44 113 TRP A CA 1
ATOM 892 C C . TRP A 1 113 ? 8.209 7.238 2.786 1.00 97.44 113 TRP A C 1
ATOM 894 O O . TRP A 1 113 ? 8.084 8.103 3.644 1.00 97.44 113 TRP A O 1
ATOM 904 N N . SER A 1 114 ? 8.454 5.960 3.087 1.00 95.62 114 SER A N 1
ATOM 905 C CA . SER A 1 114 ? 8.606 5.486 4.470 1.00 95.62 114 SER A CA 1
ATOM 906 C C . SER A 1 114 ? 9.689 6.269 5.226 1.00 95.62 114 SER A C 1
ATOM 908 O O . SER A 1 114 ? 9.480 6.679 6.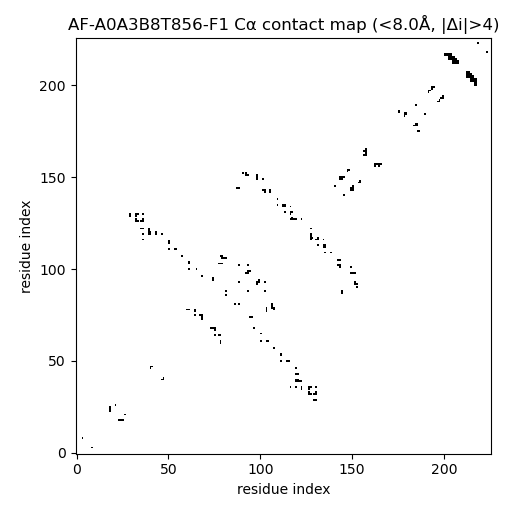363 1.00 95.62 114 SER A O 1
ATOM 910 N N . ASN A 1 115 ? 10.815 6.593 4.578 1.00 96.50 115 ASN A N 1
ATOM 911 C CA . ASN A 1 115 ? 11.858 7.429 5.185 1.00 96.50 115 ASN A CA 1
ATOM 912 C C . ASN A 1 115 ? 11.460 8.909 5.325 1.00 96.50 115 ASN A C 1
ATOM 914 O O . ASN A 1 115 ? 12.016 9.605 6.176 1.00 96.50 115 ASN A O 1
ATOM 918 N N . ALA A 1 116 ? 10.578 9.405 4.455 1.00 97.44 116 ALA A N 1
ATOM 919 C CA . ALA A 1 116 ? 10.099 10.785 4.466 1.00 97.44 116 ALA A CA 1
ATOM 920 C C . ALA A 1 116 ? 9.039 11.020 5.550 1.00 97.44 116 ALA A C 1
ATOM 922 O O . ALA A 1 116 ? 8.938 12.133 6.064 1.00 97.44 116 ALA A O 1
ATOM 923 N N . THR A 1 117 ? 8.280 9.985 5.911 1.00 97.44 117 THR A N 1
ATOM 924 C CA . THR A 1 117 ? 7.207 10.063 6.910 1.00 97.44 117 THR A CA 1
ATOM 925 C C . THR A 1 117 ? 7.636 9.672 8.315 1.00 97.44 117 THR A C 1
ATOM 927 O O . THR A 1 117 ? 6.971 10.089 9.249 1.00 97.44 117 THR A O 1
ATOM 930 N N . THR A 1 118 ? 8.711 8.898 8.476 1.00 96.38 118 THR A N 1
ATOM 931 C CA . THR A 1 118 ? 9.201 8.432 9.788 1.00 96.38 118 THR A CA 1
ATOM 932 C C . THR A 1 118 ? 10.405 9.230 10.265 1.00 96.38 118 THR A C 1
ATOM 934 O O . THR A 1 118 ? 11.179 9.735 9.445 1.00 96.38 118 THR A O 1
ATOM 937 N N . ASP A 1 119 ? 10.600 9.313 11.580 1.00 95.62 119 ASP A N 1
ATOM 938 C CA . ASP A 1 119 ? 11.785 9.895 12.214 1.00 95.62 119 ASP A CA 1
ATOM 939 C C . ASP A 1 119 ? 12.019 11.354 11.762 1.00 95.62 119 ASP A C 1
ATOM 941 O O . ASP A 1 119 ? 13.101 11.748 11.299 1.00 95.62 119 ASP A O 1
ATOM 945 N N . VAL A 1 120 ? 10.940 12.148 11.766 1.00 96.75 120 VAL A N 1
ATOM 946 C CA . VAL A 1 120 ? 10.959 13.588 11.461 1.00 96.75 120 VAL A CA 1
ATOM 947 C C . VAL A 1 120 ? 10.919 14.352 12.779 1.00 96.75 120 VAL A C 1
ATOM 949 O O . VAL A 1 120 ? 9.932 14.335 13.509 1.00 96.75 120 VAL A O 1
ATOM 952 N N . ARG A 1 121 ? 12.014 15.046 13.100 1.00 95.44 121 ARG A N 1
ATOM 953 C CA . ARG A 1 121 ? 12.172 15.716 14.394 1.00 95.44 121 ARG A CA 1
ATOM 954 C C . ARG A 1 121 ? 11.067 16.748 14.641 1.00 95.44 121 ARG A C 1
ATOM 956 O O . ARG A 1 121 ? 10.923 17.701 13.883 1.00 95.44 121 ARG A O 1
ATOM 963 N N . GLY A 1 122 ? 10.377 16.595 15.769 1.00 95.25 122 GLY A N 1
ATOM 964 C CA . GLY A 1 122 ? 9.332 17.510 16.236 1.00 95.25 122 GLY A CA 1
ATOM 965 C C . GLY A 1 122 ? 7.912 17.050 15.910 1.00 95.25 122 GLY A C 1
ATOM 966 O O . GLY A 1 122 ? 6.994 17.457 16.611 1.00 95.25 122 GLY A O 1
ATOM 967 N N . VA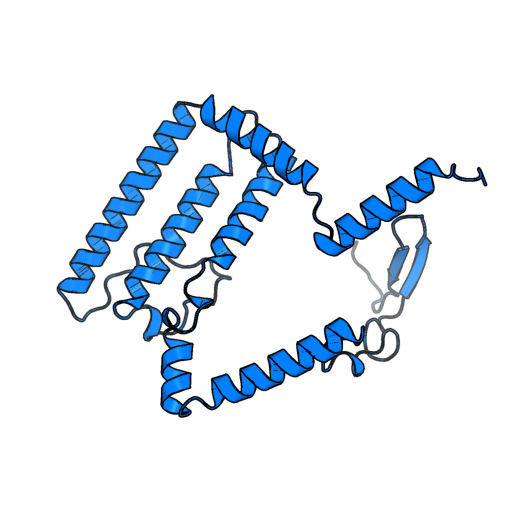L A 1 123 ? 7.746 16.132 14.953 1.00 97.25 123 VAL A N 1
ATOM 968 C CA . VAL A 1 123 ? 6.448 15.507 14.674 1.00 97.25 123 VAL A CA 1
ATOM 969 C C . VAL A 1 123 ? 6.039 14.637 15.858 1.00 97.25 123 VAL A C 1
ATOM 971 O O . VAL A 1 123 ? 6.853 13.905 16.428 1.00 97.25 123 VAL A O 1
ATOM 974 N N . THR A 1 124 ? 4.768 14.711 16.248 1.00 97.19 124 THR A N 1
ATOM 975 C CA . THR A 1 124 ? 4.269 13.863 17.339 1.00 97.19 124 THR A CA 1
ATOM 976 C C . THR A 1 124 ? 4.240 12.386 16.916 1.00 97.19 124 THR A C 1
ATOM 978 O O . THR A 1 124 ? 3.934 12.092 15.759 1.00 97.19 124 THR A O 1
ATOM 981 N N . PRO A 1 125 ? 4.441 11.414 17.830 1.00 96.56 125 PRO A N 1
ATOM 982 C CA . PRO A 1 125 ? 4.365 9.991 17.478 1.00 96.56 125 PRO A CA 1
ATOM 983 C C . PRO A 1 125 ? 3.020 9.574 16.863 1.00 96.56 125 PRO A C 1
ATOM 985 O O . PRO A 1 125 ? 2.951 8.634 16.075 1.00 96.56 125 PRO A O 1
ATOM 988 N N . GLN A 1 126 ? 1.933 10.259 17.229 1.00 95.56 126 GLN A N 1
ATOM 989 C CA . GLN A 1 126 ? 0.610 10.012 16.664 1.00 95.56 126 GLN A CA 1
ATOM 990 C C . GLN A 1 126 ? 0.508 10.515 15.219 1.00 95.56 126 GLN A C 1
ATOM 992 O O . GLN A 1 126 ? 0.000 9.791 14.363 1.00 95.56 126 GLN A O 1
ATOM 997 N N . HIS A 1 127 ? 0.998 11.726 14.937 1.00 96.81 127 HIS A N 1
ATOM 998 C CA . HIS A 1 127 ? 1.013 12.275 13.581 1.00 96.81 127 HIS A CA 1
ATOM 999 C C . HIS A 1 127 ? 1.980 11.519 12.672 1.00 96.81 127 HIS A C 1
ATOM 1001 O O . HIS A 1 127 ? 1.631 11.254 11.526 1.00 96.81 127 HIS A O 1
ATOM 1007 N N . GLU A 1 128 ? 3.134 11.088 13.187 1.00 97.06 128 GLU A N 1
ATOM 1008 C CA . GLU A 1 128 ? 4.074 10.241 12.448 1.00 97.06 128 GLU A CA 1
ATOM 1009 C C . GLU A 1 128 ? 3.400 8.940 11.990 1.00 97.06 128 GLU A C 1
ATOM 1011 O O . GLU A 1 128 ? 3.388 8.640 10.797 1.00 97.06 128 GLU A O 1
ATOM 1016 N N . LYS A 1 129 ? 2.736 8.217 12.905 1.00 95.50 129 LYS A N 1
ATOM 1017 C CA . LYS A 1 129 ? 1.983 6.996 12.567 1.00 95.50 129 LYS A CA 1
ATOM 1018 C C . LYS A 1 129 ? 0.865 7.257 11.560 1.00 95.50 129 LYS A C 1
ATOM 1020 O O . LYS A 1 129 ? 0.658 6.454 10.652 1.00 95.50 129 LYS A O 1
ATOM 1025 N N . ALA A 1 130 ? 0.135 8.363 11.712 1.00 94.38 130 ALA A N 1
ATOM 1026 C CA . ALA A 1 130 ? -0.922 8.739 10.777 1.00 94.38 130 ALA A CA 1
ATOM 1027 C C . ALA A 1 130 ? -0.360 9.027 9.375 1.00 94.38 130 ALA A C 1
ATOM 1029 O O . ALA A 1 130 ? -0.939 8.585 8.380 1.00 94.38 130 ALA A O 1
ATOM 1030 N N . MET A 1 131 ? 0.779 9.716 9.286 1.00 95.50 131 MET A N 1
ATOM 1031 C CA . MET A 1 131 ? 1.452 10.022 8.025 1.00 95.50 131 MET A CA 1
ATOM 1032 C C . MET A 1 131 ? 2.061 8.790 7.370 1.00 95.50 131 MET A C 1
ATOM 1034 O O . MET A 1 131 ? 1.888 8.604 6.167 1.00 95.50 131 MET A O 1
ATOM 1038 N N . GLU A 1 132 ? 2.719 7.927 8.140 1.00 95.06 132 GLU A N 1
ATOM 1039 C CA . GLU A 1 132 ? 3.250 6.658 7.646 1.00 95.06 132 GLU A CA 1
ATOM 1040 C C . GLU A 1 132 ? 2.126 5.776 7.088 1.00 95.06 132 GLU A C 1
ATOM 1042 O O . GLU A 1 132 ? 2.206 5.315 5.947 1.00 95.06 132 GLU A O 1
ATOM 1047 N N . PHE A 1 133 ? 1.046 5.590 7.856 1.00 93.31 133 PHE A N 1
ATOM 1048 C CA . PHE A 1 133 ? -0.100 4.791 7.433 1.00 93.31 133 PHE A CA 1
ATOM 1049 C C . PHE A 1 133 ? -0.758 5.370 6.178 1.00 93.31 133 PHE A C 1
ATOM 1051 O O . PHE A 1 133 ? -0.875 4.676 5.173 1.00 93.31 133 PHE A O 1
ATOM 1058 N N . SER A 1 134 ? -1.165 6.642 6.209 1.00 93.00 134 SER A N 1
ATOM 1059 C CA . SER A 1 134 ? -1.882 7.268 5.090 1.00 93.00 134 SER A CA 1
ATOM 1060 C C . SER A 1 134 ? -1.042 7.315 3.815 1.00 93.00 134 SER A C 1
ATOM 1062 O O . SER A 1 134 ? -1.550 7.004 2.739 1.00 93.00 134 SER A O 1
ATOM 1064 N N . THR A 1 135 ? 0.254 7.615 3.924 1.00 94.94 135 THR A N 1
ATOM 1065 C CA . THR A 1 135 ? 1.164 7.611 2.773 1.00 94.94 135 THR A CA 1
ATOM 1066 C C . THR A 1 135 ? 1.315 6.210 2.197 1.00 94.94 135 THR A C 1
ATOM 1068 O O . THR A 1 135 ? 1.283 6.065 0.977 1.00 94.94 135 THR A O 1
ATOM 1071 N N . ARG A 1 136 ? 1.415 5.171 3.039 1.00 93.00 136 ARG A N 1
ATOM 1072 C CA . ARG A 1 136 ? 1.423 3.780 2.568 1.00 93.00 136 ARG A CA 1
ATOM 1073 C C . ARG A 1 136 ? 0.141 3.443 1.807 1.00 93.00 136 ARG A C 1
ATOM 1075 O O . ARG A 1 136 ? 0.245 2.977 0.680 1.00 93.00 136 ARG A O 1
ATOM 1082 N N . GLN A 1 137 ? -1.036 3.778 2.344 1.00 92.62 137 GLN A N 1
ATOM 1083 C CA . GLN A 1 137 ? -2.310 3.550 1.645 1.00 92.62 137 GLN A CA 1
ATOM 1084 C C . GLN A 1 137 ? -2.369 4.272 0.286 1.00 92.62 137 GLN A C 1
ATOM 1086 O O . GLN A 1 137 ? -2.819 3.694 -0.702 1.00 92.62 137 GLN A O 1
ATOM 1091 N N . ILE A 1 138 ? -1.892 5.522 0.214 1.00 93.62 138 ILE A N 1
ATOM 1092 C CA . ILE A 1 138 ? -1.826 6.280 -1.045 1.00 93.62 138 ILE A CA 1
ATOM 1093 C C . ILE A 1 138 ? -0.869 5.600 -2.026 1.00 93.62 138 ILE A C 1
ATOM 1095 O O . ILE A 1 138 ? -1.215 5.440 -3.193 1.00 93.62 138 ILE A O 1
ATOM 1099 N N . MET A 1 139 ? 0.321 5.185 -1.580 1.00 95.12 139 MET A N 1
ATOM 1100 C CA . MET A 1 139 ? 1.263 4.468 -2.441 1.00 95.12 139 MET A CA 1
ATOM 1101 C C . MET A 1 139 ? 0.656 3.160 -2.949 1.00 95.12 139 MET A C 1
ATOM 1103 O O . MET A 1 139 ? 0.719 2.900 -4.148 1.00 95.12 139 MET A O 1
ATOM 1107 N N . ASP A 1 140 ? 0.017 2.381 -2.079 1.00 93.50 140 ASP A N 1
ATOM 1108 C CA . ASP A 1 140 ? -0.612 1.113 -2.440 1.00 93.50 140 ASP A CA 1
ATOM 1109 C C . ASP A 1 140 ? -1.726 1.278 -3.476 1.00 93.50 140 ASP A C 1
ATOM 1111 O O . ASP A 1 140 ? -1.842 0.431 -4.357 1.00 93.50 140 ASP A O 1
ATOM 1115 N N . MET A 1 141 ? -2.475 2.386 -3.462 1.00 94.19 141 MET A N 1
ATOM 1116 C CA . MET A 1 141 ? -3.462 2.712 -4.504 1.00 94.19 141 MET A CA 1
ATOM 1117 C C . MET A 1 141 ? -2.824 2.855 -5.899 1.00 94.19 141 MET A C 1
ATOM 1119 O O . MET A 1 141 ? -3.425 2.481 -6.909 1.00 94.19 141 MET A O 1
ATOM 1123 N N . PHE A 1 142 ? -1.589 3.354 -5.964 1.00 94.38 142 PHE A N 1
ATOM 1124 C CA . PHE A 1 142 ? -0.816 3.507 -7.201 1.00 94.38 142 PHE A CA 1
ATOM 1125 C C . PHE A 1 142 ? 0.089 2.305 -7.514 1.00 94.38 142 PHE A C 1
ATOM 1127 O O . PHE A 1 142 ? 0.955 2.404 -8.388 1.00 94.38 142 PHE A O 1
ATOM 1134 N N . SER A 1 143 ? -0.081 1.177 -6.818 1.00 96.44 143 SER A N 1
ATOM 1135 C CA . SER A 1 143 ? 0.653 -0.050 -7.126 1.00 96.44 143 SER A CA 1
ATOM 1136 C C . SER A 1 143 ? 0.351 -0.524 -8.556 1.00 96.44 143 SER A C 1
ATOM 1138 O O . SER A 1 143 ? -0.820 -0.560 -8.943 1.00 96.44 143 SER A O 1
ATOM 1140 N N . PRO A 1 144 ? 1.364 -0.938 -9.347 1.00 96.50 144 PRO A N 1
ATOM 1141 C CA . PRO A 1 144 ? 1.139 -1.452 -10.700 1.00 96.50 144 PRO A CA 1
ATOM 1142 C C . PRO A 1 144 ? 0.306 -2.743 -10.711 1.00 96.50 144 PRO A C 1
ATOM 1144 O O . PRO A 1 144 ? -0.354 -3.034 -11.704 1.00 96.50 144 PRO A O 1
ATOM 1147 N N . SER A 1 145 ? 0.277 -3.486 -9.601 1.00 96.25 145 SER A N 1
ATOM 1148 C CA . SER A 1 145 ? -0.549 -4.695 -9.459 1.00 96.25 145 SER A CA 1
ATOM 1149 C C . SER A 1 145 ? -2.060 -4.419 -9.513 1.00 96.25 145 SER A C 1
ATOM 1151 O O . SER A 1 145 ? -2.824 -5.320 -9.850 1.00 96.25 145 SER A O 1
ATOM 1153 N N . ASN A 1 146 ? -2.498 -3.179 -9.260 1.00 95.31 146 ASN A N 1
ATOM 1154 C CA . ASN A 1 146 ? -3.921 -2.830 -9.197 1.00 95.31 146 ASN A CA 1
ATOM 1155 C C . ASN A 1 146 ? -4.573 -2.610 -10.570 1.00 95.31 146 ASN A C 1
ATOM 1157 O O . ASN A 1 146 ? -5.797 -2.511 -10.648 1.00 95.31 146 ASN A O 1
ATOM 1161 N N . TYR A 1 147 ? -3.791 -2.476 -11.645 1.00 95.06 147 TYR A N 1
ATOM 1162 C CA . TYR A 1 147 ? -4.313 -2.095 -12.959 1.00 95.06 147 TYR A CA 1
ATOM 1163 C C . TYR A 1 147 ? -3.993 -3.160 -14.001 1.00 95.06 147 TYR A C 1
ATOM 1165 O O . TYR A 1 147 ? -2.855 -3.609 -14.106 1.00 95.06 147 TYR A O 1
ATOM 1173 N N . LEU A 1 148 ? -4.988 -3.499 -14.827 1.00 94.00 148 LEU A N 1
ATOM 1174 C CA . LEU A 1 148 ? -4.880 -4.530 -15.864 1.00 94.00 148 LEU A CA 1
ATOM 1175 C C . LEU A 1 148 ? -3.642 -4.340 -16.752 1.00 94.00 148 LEU A C 1
ATOM 1177 O O . LEU A 1 148 ? -2.854 -5.258 -16.912 1.00 94.00 148 LEU A O 1
ATOM 1181 N N . LEU A 1 149 ? -3.432 -3.134 -17.285 1.00 93.88 149 LEU A N 1
ATOM 1182 C CA . LEU A 1 149 ? -2.358 -2.871 -18.253 1.00 93.88 149 LEU A CA 1
ATOM 1183 C C . LEU A 1 149 ? -0.945 -2.942 -17.655 1.00 93.88 149 LEU A C 1
ATOM 1185 O O . LEU A 1 149 ? 0.025 -3.079 -18.397 1.00 93.88 149 LEU A O 1
ATOM 1189 N N . THR A 1 150 ? -0.815 -2.829 -16.334 1.00 96.00 150 THR A N 1
ATOM 1190 C CA . THR A 1 150 ? 0.476 -2.850 -15.629 1.00 96.00 150 THR A CA 1
ATOM 1191 C C . THR A 1 150 ? 0.685 -4.121 -14.814 1.00 96.00 150 THR A C 1
ATOM 1193 O O . THR A 1 150 ? 1.721 -4.250 -14.166 1.00 96.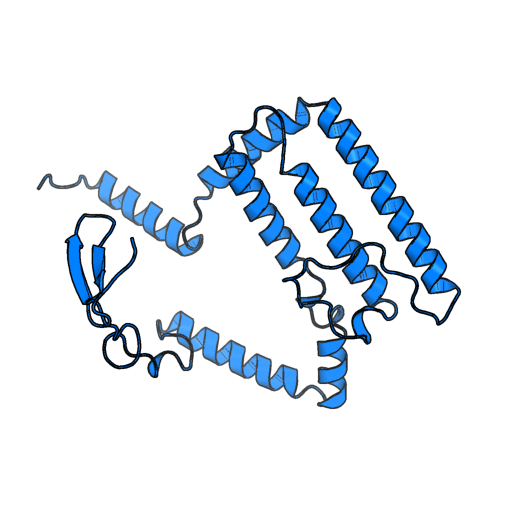00 150 THR A O 1
ATOM 1196 N N . ASN A 1 151 ? -0.270 -5.051 -14.855 1.00 97.06 151 ASN A N 1
ATOM 1197 C CA . ASN A 1 151 ? -0.211 -6.322 -14.154 1.00 97.06 151 ASN A CA 1
ATOM 1198 C C . ASN A 1 151 ? 0.004 -7.461 -15.176 1.00 97.06 151 ASN A C 1
ATOM 1200 O O . ASN A 1 151 ? -0.902 -7.750 -15.964 1.00 97.06 151 ASN A O 1
ATOM 1204 N N . PRO A 1 152 ? 1.189 -8.100 -15.192 1.00 96.50 152 PRO A N 1
ATOM 1205 C CA . PRO A 1 152 ? 1.500 -9.146 -16.158 1.00 96.50 152 PRO A CA 1
ATOM 1206 C C . PRO A 1 152 ? 0.644 -10.401 -15.972 1.00 96.50 152 PRO A C 1
ATOM 1208 O O . PRO A 1 152 ? 0.231 -10.992 -16.965 1.00 96.50 152 PRO A O 1
ATOM 1211 N N . GLU A 1 153 ? 0.331 -10.773 -14.730 1.0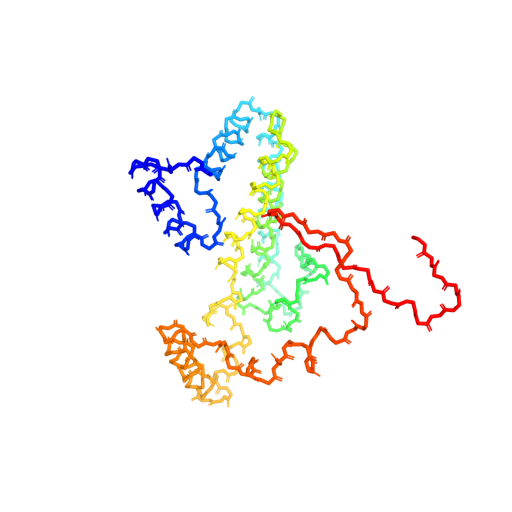0 95.75 153 GLU A N 1
ATOM 1212 C CA . GLU A 1 153 ? -0.491 -11.946 -14.412 1.00 95.75 153 GLU A CA 1
ATOM 1213 C C . GLU A 1 153 ? -1.907 -11.776 -14.968 1.00 95.75 153 GLU A C 1
ATOM 1215 O O . GLU A 1 153 ? -2.437 -12.657 -15.643 1.00 95.75 153 GLU A O 1
ATOM 1220 N N . LEU A 1 154 ? -2.507 -10.596 -14.762 1.00 95.31 154 LEU A N 1
ATOM 1221 C CA . LEU A 1 154 ? -3.836 -10.301 -15.296 1.00 95.31 154 LEU A CA 1
ATOM 1222 C C . LEU A 1 154 ? -3.838 -10.237 -16.821 1.00 95.31 154 LEU A C 1
ATOM 1224 O O . LEU A 1 154 ? -4.806 -10.680 -17.437 1.00 95.31 154 LEU A O 1
ATOM 1228 N N . MET A 1 155 ? -2.793 -9.690 -17.442 1.00 96.06 155 MET A N 1
ATOM 1229 C CA . MET A 1 155 ? -2.673 -9.668 -18.901 1.00 96.06 155 MET A CA 1
ATOM 1230 C C . MET A 1 155 ? -2.582 -11.084 -19.473 1.00 96.06 155 MET A C 1
ATOM 1232 O O . MET A 1 155 ? -3.326 -11.406 -20.399 1.00 96.06 155 MET A O 1
ATOM 1236 N N . ASP A 1 156 ? -1.734 -11.937 -18.899 1.00 95.06 156 ASP A N 1
ATOM 1237 C CA . ASP A 1 156 ? -1.570 -13.327 -19.330 1.00 95.06 156 ASP A CA 1
ATOM 1238 C C . ASP A 1 156 ? -2.856 -14.142 -19.125 1.00 95.06 156 ASP A C 1
ATOM 1240 O O . ASP A 1 156 ? -3.336 -14.819 -20.040 1.00 95.06 156 ASP A O 1
ATOM 1244 N N . GLN A 1 157 ? -3.510 -13.984 -17.971 1.00 95.69 157 GLN A N 1
ATOM 1245 C CA . GLN A 1 157 ? -4.809 -14.599 -17.710 1.00 95.69 157 GLN A CA 1
ATOM 1246 C C . GLN A 1 157 ? -5.886 -14.104 -18.689 1.00 95.69 157 GLN A C 1
ATOM 1248 O O . GLN A 1 157 ? -6.697 -14.881 -19.189 1.00 95.69 157 GLN A O 1
ATOM 1253 N N . THR A 1 158 ? -5.896 -12.809 -19.003 1.00 96.88 158 THR A N 1
ATOM 1254 C CA . THR A 1 158 ? -6.862 -12.233 -19.948 1.00 96.88 158 THR A CA 1
ATOM 1255 C C . THR A 1 158 ? -6.671 -12.805 -21.347 1.00 96.88 158 THR A C 1
ATOM 1257 O O . THR A 1 158 ? -7.652 -13.130 -22.014 1.00 96.88 158 THR A O 1
ATOM 1260 N N . VAL A 1 159 ? -5.426 -12.961 -21.798 1.00 96.56 159 VAL A N 1
ATOM 1261 C CA . VAL A 1 159 ? -5.128 -13.553 -23.106 1.00 96.56 159 VAL A CA 1
ATOM 1262 C C . VAL A 1 159 ? -5.490 -15.038 -23.125 1.00 96.56 159 VAL A C 1
ATOM 1264 O O . VAL A 1 159 ? -6.228 -15.468 -24.011 1.00 96.56 159 VAL A O 1
ATOM 1267 N N . SER A 1 160 ? -5.027 -15.811 -22.141 1.00 97.06 160 SER A N 1
ATOM 1268 C CA . SER A 1 160 ? -5.274 -17.259 -22.063 1.00 97.06 160 SER A CA 1
ATOM 1269 C C . SER A 1 160 ? -6.761 -17.608 -21.972 1.00 97.06 160 SER A C 1
ATOM 1271 O O . SER A 1 160 ? -7.208 -18.590 -22.565 1.00 97.06 160 SER A O 1
ATOM 1273 N N . GLU A 1 161 ? -7.554 -16.773 -21.303 1.00 97.25 161 GLU A N 1
ATOM 1274 C CA . GLU A 1 161 ? -8.994 -16.963 -21.172 1.00 97.25 161 GLU A CA 1
ATOM 1275 C C . GLU A 1 161 ? -9.831 -16.209 -22.219 1.00 97.25 161 GLU A C 1
ATOM 1277 O O . GLU A 1 161 ? -11.057 -16.170 -22.105 1.00 97.25 161 GLU A O 1
ATOM 1282 N N . ASN A 1 162 ? -9.219 -15.588 -23.233 1.00 96.44 162 ASN A N 1
ATOM 1283 C CA . ASN A 1 162 ? -9.918 -14.751 -24.222 1.00 96.44 162 ASN A CA 1
ATOM 1284 C C . ASN A 1 162 ? -10.845 -13.694 -23.574 1.00 96.44 162 ASN A C 1
ATOM 1286 O O . ASN A 1 162 ? -11.967 -13.457 -24.026 1.00 96.44 162 ASN A O 1
ATOM 1290 N N . GLY A 1 163 ? -10.398 -13.092 -22.470 1.00 96.19 163 GLY A N 1
ATOM 1291 C CA . GLY A 1 163 ? -11.104 -12.044 -21.732 1.00 96.19 163 GLY A CA 1
ATOM 1292 C C . GLY A 1 163 ? -12.233 -12.518 -20.814 1.00 96.19 163 GLY A C 1
ATOM 1293 O O . GLY A 1 163 ? -12.914 -11.684 -20.215 1.00 96.19 163 GLY A O 1
ATOM 1294 N N . GLN A 1 164 ? -12.452 -13.828 -20.662 1.00 97.31 164 GLN A N 1
ATOM 1295 C CA . GLN A 1 164 ? -13.526 -14.342 -19.803 1.00 97.31 164 GLN A CA 1
ATOM 1296 C C . GLN A 1 164 ? -13.340 -13.982 -18.321 1.00 97.31 164 GLN A C 1
ATOM 1298 O O . GLN A 1 164 ? -14.329 -13.783 -17.615 1.00 97.31 164 GLN A O 1
ATOM 1303 N N . ASN A 1 165 ? -12.104 -13.829 -17.843 1.00 96.69 165 ASN A N 1
ATOM 1304 C CA . ASN A 1 165 ? -11.804 -13.314 -16.504 1.00 96.69 165 ASN A CA 1
ATOM 1305 C C . ASN A 1 165 ? -12.414 -11.923 -16.260 1.00 96.69 165 ASN A C 1
ATOM 1307 O O . ASN A 1 165 ? -13.009 -11.693 -15.207 1.00 96.69 165 ASN A O 1
ATOM 1311 N N . LEU A 1 166 ? -12.343 -11.021 -17.244 1.00 95.94 166 LEU A N 1
ATOM 1312 C CA . LEU A 1 166 ? -12.911 -9.674 -17.151 1.00 95.94 166 LEU A CA 1
ATOM 1313 C C . LEU A 1 166 ? -14.440 -9.706 -17.156 1.00 95.94 166 LEU A C 1
ATOM 1315 O O . LEU A 1 166 ? -15.075 -8.967 -16.406 1.00 95.94 166 LEU A O 1
ATOM 1319 N N . VAL A 1 167 ? -15.037 -10.601 -17.951 1.00 96.88 167 VAL A N 1
ATOM 1320 C CA . VAL A 1 167 ? -16.490 -10.817 -17.950 1.00 96.88 167 VAL A CA 1
ATOM 1321 C C . VAL A 1 167 ? -16.954 -11.282 -16.572 1.00 96.88 167 VAL A C 1
ATOM 1323 O O . VAL A 1 167 ? -17.914 -10.729 -16.036 1.00 96.88 167 VAL A O 1
ATOM 1326 N N . ARG A 1 168 ? -16.265 -12.252 -15.957 1.00 96.19 168 ARG A N 1
ATOM 1327 C CA . ARG A 1 168 ? -16.573 -12.692 -14.585 1.00 96.19 168 ARG A CA 1
ATOM 1328 C C . ARG A 1 168 ? -16.388 -11.558 -13.574 1.00 96.19 168 ARG A C 1
ATOM 1330 O O . ARG A 1 168 ? -17.272 -11.335 -12.754 1.00 96.19 168 ARG A O 1
ATOM 1337 N N . GLY A 1 169 ? -15.299 -10.795 -13.682 1.00 93.75 169 GLY A N 1
ATOM 1338 C CA . GLY A 1 169 ? -15.045 -9.625 -12.836 1.00 93.75 169 GLY A CA 1
ATOM 1339 C C . GLY A 1 169 ? -16.148 -8.564 -12.921 1.00 93.75 169 GLY A C 1
ATOM 1340 O O . GLY A 1 169 ? -16.559 -8.026 -11.898 1.00 93.75 169 GLY A O 1
ATOM 1341 N N . TRP A 1 170 ? -16.692 -8.313 -14.115 1.00 95.81 170 TRP A N 1
ATOM 1342 C CA . TRP A 1 170 ? -17.818 -7.396 -14.307 1.00 95.81 170 TRP A CA 1
ATOM 1343 C C . TRP A 1 170 ? -19.103 -7.882 -13.623 1.00 95.81 170 TRP A C 1
ATOM 1345 O O . TRP A 1 170 ? -19.801 -7.088 -12.995 1.00 95.81 170 TRP A O 1
ATOM 1355 N N . HIS A 1 171 ? -19.406 -9.182 -13.694 1.00 95.69 171 HIS A N 1
ATOM 1356 C CA . HIS A 1 171 ? -20.553 -9.750 -12.978 1.00 95.69 171 HIS A CA 1
ATOM 1357 C C . HIS A 1 171 ? -20.389 -9.626 -11.460 1.00 95.69 171 HIS A C 1
ATOM 1359 O O . HIS A 1 171 ? -21.341 -9.234 -10.788 1.00 95.69 171 HIS A O 1
ATOM 1365 N N . ASN A 1 172 ? -19.184 -9.881 -10.941 1.00 93.88 172 ASN A N 1
ATOM 1366 C CA . ASN A 1 172 ? -18.881 -9.695 -9.520 1.00 93.88 172 ASN A CA 1
ATOM 1367 C C . ASN A 1 172 ? -19.084 -8.231 -9.102 1.00 93.88 172 ASN A C 1
ATOM 1369 O O . ASN A 1 172 ? -19.775 -7.965 -8.126 1.00 93.88 172 ASN A O 1
ATOM 1373 N N . LEU A 1 173 ? -18.578 -7.276 -9.892 1.00 94.00 173 LEU A N 1
ATOM 1374 C CA . LEU A 1 173 ? -18.754 -5.845 -9.629 1.00 94.00 173 LEU A CA 1
ATOM 1375 C C . LEU A 1 173 ? -20.235 -5.434 -9.582 1.00 94.00 173 LEU A C 1
ATOM 1377 O O . LEU A 1 173 ? -20.630 -4.631 -8.736 1.00 94.00 173 LEU A O 1
ATOM 1381 N N . LEU A 1 174 ? -21.060 -5.963 -10.491 1.00 94.88 174 LEU A N 1
ATOM 1382 C CA . LEU A 1 174 ? -22.497 -5.689 -10.502 1.00 94.88 174 LEU A CA 1
ATOM 1383 C C . LEU A 1 174 ? -23.211 -6.278 -9.278 1.00 94.88 174 LEU A C 1
ATOM 1385 O O . LEU A 1 174 ? -24.068 -5.596 -8.710 1.00 94.88 174 LEU A O 1
ATOM 1389 N N . ASP A 1 175 ? -22.871 -7.501 -8.862 1.00 92.12 175 ASP A N 1
ATOM 1390 C CA . ASP A 1 175 ? -23.440 -8.113 -7.652 1.00 92.12 175 ASP A CA 1
ATOM 1391 C C . ASP A 1 175 ? -23.037 -7.327 -6.395 1.00 92.12 175 ASP A C 1
ATOM 1393 O O . ASP A 1 175 ? -23.895 -6.954 -5.591 1.00 92.12 175 ASP A O 1
ATOM 1397 N N . ASP A 1 176 ? -21.758 -6.962 -6.276 1.00 92.12 176 ASP A N 1
ATOM 1398 C CA . ASP A 1 176 ? -21.241 -6.154 -5.169 1.00 92.12 176 ASP A CA 1
ATOM 1399 C C . ASP A 1 176 ? -21.922 -4.783 -5.097 1.00 92.12 176 ASP A C 1
ATOM 1401 O O . ASP A 1 176 ? -22.312 -4.330 -4.014 1.00 92.12 176 ASP A O 1
ATOM 1405 N N . TRP A 1 177 ? -22.138 -4.130 -6.245 1.00 92.75 177 TRP A N 1
ATOM 1406 C CA . TRP A 1 177 ? -22.891 -2.878 -6.309 1.00 92.75 177 TRP A CA 1
ATOM 1407 C C . TRP A 1 177 ? -24.313 -3.078 -5.787 1.00 92.75 177 TRP A C 1
ATOM 1409 O O . TRP A 1 177 ? -24.756 -2.330 -4.911 1.00 92.75 177 TRP A O 1
ATOM 1419 N N . GLN A 1 178 ? -25.047 -4.062 -6.317 1.00 92.69 178 GLN A N 1
ATOM 1420 C CA . GLN A 1 178 ? -26.440 -4.319 -5.937 1.00 92.69 178 GLN A CA 1
ATOM 1421 C C . GLN A 1 178 ? -26.579 -4.633 -4.445 1.00 92.69 178 GLN A C 1
ATOM 1423 O O . GLN A 1 178 ? -27.523 -4.178 -3.794 1.00 92.69 178 GLN A O 1
ATOM 1428 N N . ARG A 1 179 ? -25.631 -5.386 -3.884 1.00 90.25 179 ARG A N 1
ATOM 1429 C CA . ARG A 1 179 ? -25.590 -5.700 -2.453 1.00 90.25 179 ARG A CA 1
ATOM 1430 C C . ARG A 1 179 ? -25.318 -4.462 -1.615 1.00 90.25 179 ARG A C 1
ATOM 1432 O O . ARG A 1 179 ? -26.066 -4.201 -0.674 1.00 90.25 179 ARG A O 1
ATOM 1439 N N . THR A 1 180 ? -24.319 -3.671 -1.998 1.00 87.69 180 THR A N 1
ATOM 1440 C CA . THR A 1 180 ? -23.919 -2.460 -1.271 1.00 87.69 180 THR A CA 1
ATOM 1441 C C . THR A 1 180 ? -25.041 -1.422 -1.243 1.00 87.69 180 THR A C 1
ATOM 1443 O O . THR A 1 180 ? -25.352 -0.881 -0.183 1.00 87.69 180 THR A O 1
ATOM 1446 N N . THR A 1 181 ? -25.710 -1.168 -2.373 1.00 89.12 181 THR A N 1
ATOM 1447 C CA . THR A 1 181 ? -26.844 -0.226 -2.421 1.00 89.12 181 THR A CA 1
ATOM 1448 C C . THR A 1 181 ? -28.098 -0.774 -1.744 1.00 89.12 181 THR A C 1
ATOM 1450 O O . THR A 1 181 ? -28.888 -0.002 -1.204 1.00 89.12 181 THR A O 1
ATOM 1453 N N . GLY A 1 182 ? -28.267 -2.097 -1.734 1.00 86.69 182 GLY A N 1
ATOM 1454 C CA . GLY A 1 182 ? -29.355 -2.790 -1.049 1.00 86.69 182 GLY A CA 1
ATOM 1455 C C . GLY A 1 182 ? -29.128 -3.036 0.446 1.00 86.69 182 GLY A C 1
ATOM 1456 O O . GLY A 1 182 ? -29.997 -3.630 1.081 1.00 86.69 182 GLY A O 1
ATOM 1457 N N . GLY A 1 183 ? -27.980 -2.637 1.010 1.00 84.19 183 GLY A N 1
ATOM 1458 C CA . GLY A 1 183 ? -27.629 -2.887 2.414 1.00 84.19 183 GLY A CA 1
ATOM 1459 C C . GLY A 1 183 ? -27.467 -4.371 2.766 1.00 84.19 183 GLY A C 1
ATOM 1460 O O . GLY A 1 183 ? -27.593 -4.744 3.932 1.00 84.19 183 GLY A O 1
ATOM 1461 N N . LYS A 1 184 ? -27.230 -5.228 1.768 1.00 84.88 184 LYS A N 1
ATOM 1462 C CA . LYS A 1 184 ? -26.981 -6.657 1.968 1.00 84.88 184 LYS A CA 1
ATOM 1463 C C . LYS A 1 184 ? -25.511 -6.885 2.321 1.00 84.88 184 LYS A C 1
ATOM 1465 O O . LYS A 1 184 ? -24.653 -6.148 1.832 1.00 84.88 184 LYS A O 1
ATOM 1470 N N . PRO A 1 185 ? -25.199 -7.907 3.133 1.00 83.56 185 PRO A N 1
ATOM 1471 C CA . PRO A 1 185 ? -23.814 -8.258 3.398 1.00 83.56 185 PRO A CA 1
ATOM 1472 C C . PRO A 1 185 ? -23.112 -8.752 2.112 1.00 83.56 185 PRO A C 1
ATOM 1474 O O . PRO A 1 185 ? -23.788 -9.157 1.152 1.00 83.56 185 PRO A O 1
ATOM 1477 N N . PRO A 1 186 ? -21.766 -8.733 2.081 1.00 83.81 186 PRO A N 1
ATOM 1478 C CA . PRO A 1 186 ? -20.990 -9.311 0.986 1.00 83.81 186 PRO A CA 1
ATOM 1479 C C . PRO A 1 186 ? -21.359 -10.777 0.743 1.00 83.81 186 PRO A C 1
ATOM 1481 O O . PRO A 1 186 ? -21.699 -11.498 1.688 1.00 83.81 186 PRO A O 1
ATOM 1484 N N . LEU A 1 187 ? -21.277 -11.222 -0.511 1.00 83.56 187 LEU A N 1
ATOM 1485 C CA . LEU A 1 187 ? -21.649 -12.581 -0.903 1.00 83.56 187 LEU A CA 1
ATOM 1486 C C . LEU A 1 187 ? -20.876 -13.637 -0.096 1.00 83.56 187 LEU A C 1
ATOM 1488 O O . LEU A 1 187 ? -19.667 -13.531 0.094 1.00 83.56 187 LEU A O 1
ATOM 1492 N N . GLY A 1 188 ? -21.586 -14.654 0.392 1.00 84.75 188 GLY A N 1
ATOM 1493 C CA . GLY A 1 188 ? -21.025 -15.738 1.201 1.00 84.75 188 GLY A CA 1
ATOM 1494 C C . GLY A 1 188 ? -21.002 -15.429 2.697 1.00 84.75 188 GLY A C 1
ATOM 1495 O O . GLY A 1 188 ? -20.897 -16.348 3.506 1.00 84.75 188 GLY A O 1
ATOM 1496 N N . THR A 1 189 ? -21.186 -14.164 3.088 1.00 84.19 189 THR A N 1
ATOM 1497 C CA . THR A 1 189 ? -21.261 -13.787 4.506 1.00 84.19 189 THR A CA 1
ATOM 1498 C C . THR A 1 189 ? -22.555 -14.268 5.155 1.00 84.19 189 THR A C 1
ATOM 1500 O O . THR A 1 189 ? -22.605 -14.447 6.366 1.00 84.19 189 THR A O 1
ATOM 1503 N N . GLU A 1 190 ? -23.593 -14.552 4.363 1.00 82.44 190 GLU A N 1
ATOM 1504 C CA . GLU A 1 190 ? -24.851 -15.119 4.858 1.00 82.44 190 GLU A CA 1
ATOM 1505 C C . GLU A 1 190 ? -24.661 -16.503 5.492 1.00 82.44 190 GLU A C 1
ATOM 1507 O O . GLU A 1 190 ? -25.473 -16.919 6.315 1.00 82.44 190 GLU A O 1
ATOM 1512 N N . ALA A 1 191 ? -23.582 -17.205 5.131 1.00 87.12 191 ALA A N 1
ATOM 1513 C CA . ALA A 1 191 ? -23.217 -18.472 5.740 1.00 87.12 191 ALA A CA 1
ATOM 1514 C C . ALA A 1 191 ? -22.560 -18.306 7.118 1.00 87.12 191 ALA A C 1
ATOM 1516 O O . ALA A 1 191 ? -22.444 -19.300 7.819 1.00 87.12 191 ALA A O 1
ATOM 1517 N N . PHE A 1 192 ? -22.136 -17.104 7.523 1.00 88.94 192 PHE A N 1
ATOM 1518 C CA . PHE A 1 192 ? -21.489 -16.848 8.813 1.00 88.94 192 PHE A CA 1
ATOM 1519 C C . PHE A 1 192 ? -22.471 -16.178 9.780 1.00 88.94 192 PHE A C 1
ATOM 1521 O O . PHE A 1 192 ? -22.601 -14.956 9.839 1.00 88.94 192 PHE A O 1
ATOM 1528 N N . ILE A 1 193 ? -23.170 -17.000 10.556 1.00 87.50 193 ILE A N 1
ATOM 1529 C CA . ILE A 1 193 ? -24.146 -16.585 11.558 1.00 87.50 193 ILE A CA 1
ATOM 1530 C C . ILE A 1 193 ? -23.455 -16.522 12.925 1.00 87.50 193 ILE A C 1
ATOM 1532 O O . ILE A 1 193 ? -23.059 -17.537 13.513 1.00 87.50 193 ILE A O 1
ATOM 1536 N N . THR A 1 194 ? -23.303 -15.301 13.441 1.00 88.75 194 THR A N 1
ATOM 1537 C CA . THR A 1 194 ? -22.713 -15.042 14.761 1.00 88.75 194 THR A CA 1
ATOM 1538 C C . THR A 1 194 ? -23.495 -15.753 15.859 1.00 88.75 194 THR A C 1
ATOM 1540 O O . THR A 1 194 ? -24.696 -15.549 16.003 1.00 88.75 194 THR A O 1
ATOM 1543 N N . GLY A 1 195 ? -22.797 -16.563 16.654 1.00 87.81 195 GLY A N 1
ATOM 1544 C CA . GLY A 1 195 ? -23.373 -17.381 17.720 1.00 87.81 195 GLY A CA 1
ATOM 1545 C C . GLY A 1 195 ? -23.786 -18.791 17.288 1.00 87.81 195 GLY A C 1
ATOM 1546 O O . GLY A 1 195 ? -24.015 -19.624 18.160 1.00 87.81 195 GLY A O 1
ATOM 1547 N N . GLU A 1 196 ? -23.818 -19.093 15.986 1.00 91.06 196 GLU A N 1
ATOM 1548 C CA . GLU A 1 196 ? -24.114 -20.442 15.477 1.00 91.06 196 GLU A CA 1
ATOM 1549 C C . GLU A 1 196 ? -22.883 -21.122 14.881 1.00 91.06 196 GLU A C 1
ATOM 1551 O O . GLU A 1 196 ? -22.582 -22.266 15.214 1.00 91.06 196 GLU A O 1
ATOM 1556 N N . ASN A 1 197 ? -22.154 -20.423 14.011 1.00 90.12 197 ASN A N 1
ATOM 1557 C CA . ASN A 1 197 ? -20.983 -20.983 13.331 1.00 90.12 197 ASN A CA 1
ATOM 1558 C C . ASN A 1 197 ? -19.779 -20.034 13.265 1.00 90.12 197 ASN A C 1
ATOM 1560 O O . ASN A 1 197 ? -18.692 -20.453 12.871 1.00 90.12 197 ASN A O 1
ATOM 1564 N N . VAL A 1 198 ? -19.931 -18.792 13.729 1.00 91.81 198 VAL A N 1
ATOM 1565 C CA . VAL A 1 198 ? -18.822 -17.882 14.038 1.00 91.81 198 VAL A CA 1
ATOM 1566 C C . VAL A 1 198 ? -19.005 -17.292 15.433 1.00 91.81 198 VAL A C 1
ATOM 1568 O O . VAL A 1 198 ? -20.126 -17.160 15.917 1.00 91.81 198 VAL A O 1
ATOM 1571 N N . ALA A 1 199 ? -17.898 -16.960 16.104 1.00 90.25 199 ALA A N 1
ATOM 1572 C CA . ALA A 1 199 ? -17.892 -16.474 17.491 1.00 90.25 199 ALA A CA 1
ATOM 1573 C C . ALA A 1 199 ? -18.592 -17.413 18.507 1.00 90.25 199 ALA A C 1
ATOM 1575 O O . ALA A 1 199 ? -19.219 -16.951 19.456 1.00 90.25 199 ALA A O 1
ATOM 1576 N N . ILE A 1 200 ? -18.466 -18.733 18.322 1.00 94.12 200 ILE A N 1
ATOM 1577 C CA . ILE A 1 200 ? -19.098 -19.763 19.173 1.00 94.12 200 ILE A CA 1
ATOM 1578 C C . ILE A 1 200 ? -18.264 -20.188 20.390 1.00 94.12 200 ILE A C 1
ATOM 1580 O O . ILE A 1 200 ? -18.668 -21.082 21.133 1.00 94.12 200 ILE A O 1
ATOM 1584 N N . THR A 1 201 ? -17.083 -19.597 20.593 1.00 92.94 201 THR A N 1
ATOM 1585 C CA . THR A 1 201 ? -16.212 -19.948 21.721 1.00 92.94 201 THR A CA 1
ATOM 1586 C C . THR A 1 201 ? -16.935 -19.650 23.036 1.00 92.94 201 THR A C 1
ATOM 1588 O O . THR A 1 201 ? -17.314 -18.496 23.256 1.00 92.94 201 THR A O 1
ATOM 1591 N N . PRO A 1 202 ? -17.110 -20.643 23.931 1.00 92.00 202 PRO A N 1
ATOM 1592 C CA . PRO A 1 202 ? -17.796 -20.427 25.196 1.00 92.00 202 PRO A CA 1
ATOM 1593 C C . PRO A 1 202 ? -17.144 -19.292 25.989 1.00 92.00 202 PRO A C 1
ATOM 1595 O O . PRO A 1 202 ? -15.929 -19.265 26.189 1.00 92.00 202 PRO A O 1
ATOM 1598 N N . GLY A 1 203 ? -17.951 -18.332 26.424 1.00 92.56 203 GLY A N 1
ATOM 1599 C CA . GLY A 1 203 ? -17.488 -17.148 27.133 1.00 92.56 203 GLY A CA 1
ATOM 1600 C C . GLY A 1 203 ? -18.652 -16.311 27.644 1.00 92.56 203 GLY A C 1
ATOM 1601 O O . GLY A 1 203 ? -19.813 -16.567 27.329 1.00 92.56 203 GLY A O 1
ATOM 1602 N N . LYS A 1 204 ? -18.345 -15.313 28.471 1.00 94.75 204 LYS A N 1
ATOM 1603 C CA . LYS A 1 204 ? -19.337 -14.409 29.064 1.00 94.75 204 LYS A CA 1
ATOM 1604 C C . LYS A 1 204 ? -18.841 -12.971 29.064 1.00 94.75 204 LYS A C 1
ATOM 1606 O O . LYS A 1 204 ? -17.660 -12.723 29.295 1.00 94.75 204 LYS A O 1
ATOM 1611 N N . VAL A 1 205 ? -19.747 -12.019 28.859 1.00 95.69 205 VAL A N 1
ATOM 1612 C CA . VAL A 1 205 ? -19.438 -10.594 29.028 1.00 95.69 205 VAL A CA 1
ATOM 1613 C C . VAL A 1 205 ? -19.334 -10.298 30.524 1.00 95.69 205 VAL A C 1
ATOM 1615 O O . VAL A 1 205 ? -20.317 -10.424 31.251 1.00 95.69 205 VAL A O 1
ATOM 1618 N N . VAL A 1 206 ? -18.142 -9.937 30.997 1.00 96.88 206 VAL A N 1
ATOM 1619 C CA . VAL A 1 206 ? -17.868 -9.649 32.420 1.00 96.88 206 VAL A CA 1
ATOM 1620 C C . VAL A 1 206 ? -17.859 -8.158 32.738 1.00 96.88 206 VAL A C 1
ATOM 1622 O O . VAL A 1 206 ? -17.946 -7.774 33.901 1.00 96.88 206 VAL A O 1
ATOM 1625 N N . TYR A 1 207 ? -17.764 -7.309 31.716 1.00 97.31 207 TYR A N 1
ATOM 1626 C CA . TYR A 1 207 ? -17.811 -5.860 31.857 1.00 97.31 207 TYR A CA 1
ATOM 1627 C C . TYR A 1 207 ? -18.335 -5.225 30.568 1.00 97.31 207 TYR A C 1
ATOM 1629 O O . TYR A 1 207 ? -18.003 -5.673 29.473 1.00 97.31 207 TYR A O 1
ATOM 1637 N N . ARG A 1 208 ? -19.151 -4.176 30.695 1.00 97.44 208 ARG A N 1
ATOM 1638 C CA . ARG A 1 208 ? -19.712 -3.416 29.572 1.00 97.44 208 ARG A CA 1
ATOM 1639 C C . ARG A 1 208 ? -19.704 -1.931 29.913 1.00 97.44 208 ARG A C 1
ATOM 1641 O O . ARG A 1 208 ? -20.114 -1.550 31.009 1.00 97.44 208 ARG A O 1
ATOM 1648 N N . ASN A 1 209 ? -19.272 -1.096 28.974 1.00 95.44 209 ASN A N 1
ATOM 1649 C CA . ASN A 1 209 ? -19.395 0.358 29.062 1.00 95.44 209 ASN A CA 1
ATOM 1650 C C . ASN A 1 209 ? -19.824 0.956 27.708 1.00 95.44 209 ASN A C 1
ATOM 1652 O O . ASN A 1 209 ? -20.242 0.232 26.812 1.00 95.44 209 ASN A O 1
ATOM 1656 N N . HIS A 1 210 ? -19.764 2.284 27.572 1.00 90.62 210 HIS A N 1
ATOM 1657 C CA . HIS A 1 210 ? -20.197 2.989 26.359 1.00 90.62 210 HIS A CA 1
ATOM 1658 C C . HIS A 1 210 ? -19.314 2.739 25.119 1.00 90.62 210 HIS A C 1
ATOM 1660 O O . HIS A 1 210 ? -19.690 3.165 24.032 1.00 90.62 210 HIS A O 1
ATOM 1666 N N . LEU A 1 211 ? -18.148 2.101 25.277 1.00 91.19 211 LEU A N 1
ATOM 1667 C CA . LEU A 1 211 ? -17.175 1.849 24.212 1.00 91.19 211 LEU A CA 1
ATOM 1668 C C . LEU A 1 211 ? -16.938 0.354 23.970 1.00 91.19 211 LEU A C 1
ATOM 1670 O O . LEU A 1 211 ? -16.767 -0.049 22.824 1.00 91.19 211 LEU A O 1
ATOM 1674 N N . ILE A 1 212 ? -16.882 -0.455 25.033 1.00 95.06 212 ILE A N 1
ATOM 1675 C CA . ILE A 1 212 ? -16.435 -1.849 24.960 1.00 95.06 212 ILE A CA 1
ATOM 1676 C C . ILE A 1 212 ? -17.339 -2.821 25.719 1.00 95.06 212 ILE A C 1
ATOM 1678 O O . ILE A 1 212 ? -17.990 -2.475 26.710 1.00 95.06 212 ILE A O 1
ATOM 1682 N N . GLU A 1 213 ? -17.252 -4.081 25.298 1.00 96.69 213 GLU A N 1
ATOM 1683 C CA . GLU A 1 213 ? -17.667 -5.261 26.050 1.00 96.69 213 GLU A CA 1
ATOM 1684 C C . GLU A 1 213 ? -16.448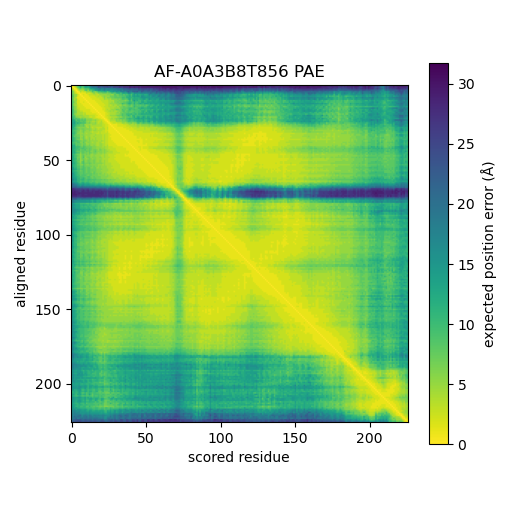 -6.157 26.273 1.00 96.69 213 GLU A C 1
ATOM 1686 O O . GLU A 1 213 ? -15.764 -6.536 25.324 1.00 96.69 213 GLU A O 1
ATOM 1691 N N . LEU A 1 214 ? -16.156 -6.485 27.530 1.00 96.25 214 LEU A N 1
ATOM 1692 C CA . LEU A 1 214 ? -15.085 -7.406 27.892 1.00 96.25 214 LEU A CA 1
ATOM 1693 C C . LEU A 1 214 ? -15.649 -8.821 27.981 1.00 96.25 214 LEU A C 1
ATOM 1695 O O . LEU A 1 214 ? -16.478 -9.104 28.849 1.00 96.25 214 LEU A O 1
ATOM 1699 N N . ILE A 1 215 ? -15.167 -9.707 27.115 1.00 95.12 215 ILE A N 1
ATOM 1700 C CA . ILE A 1 215 ? -15.547 -11.121 27.084 1.00 95.12 215 ILE A CA 1
ATOM 1701 C C . ILE A 1 215 ? -14.481 -11.937 27.821 1.00 95.12 215 ILE A C 1
ATOM 1703 O O . ILE A 1 215 ? -13.311 -11.926 27.446 1.00 95.12 215 ILE A O 1
ATOM 1707 N N . GLN A 1 216 ? -14.888 -12.666 28.860 1.00 94.12 216 GLN A N 1
ATOM 1708 C CA . GLN A 1 216 ? -14.080 -13.702 29.495 1.00 94.12 216 GLN A CA 1
ATOM 1709 C C . GLN A 1 216 ? -14.436 -15.052 28.871 1.00 94.12 216 GLN A C 1
ATOM 1711 O O . GLN A 1 216 ? -15.532 -15.570 29.102 1.00 94.12 216 GLN A O 1
ATOM 1716 N N . TYR A 1 217 ? -13.513 -15.623 28.100 1.00 94.12 217 TYR A N 1
ATOM 1717 C CA . TYR A 1 217 ? -13.667 -16.974 27.564 1.00 94.12 217 TYR A CA 1
ATOM 1718 C C . TYR A 1 217 ? -13.597 -18.024 28.676 1.00 94.12 217 TYR A C 1
ATOM 1720 O O . TYR A 1 217 ? -12.882 -17.864 29.668 1.00 94.12 217 TYR A O 1
ATOM 1728 N N . SER A 1 218 ? -14.368 -19.097 28.522 1.00 92.12 218 SER A N 1
ATOM 1729 C CA . SER A 1 218 ? -14.342 -20.230 29.437 1.00 92.12 218 SER A CA 1
ATOM 1730 C C . SER A 1 218 ? -13.040 -21.018 29.252 1.00 92.12 218 SER A C 1
ATOM 1732 O O . SER A 1 218 ? -12.671 -21.313 28.114 1.00 92.12 218 SER A O 1
ATOM 1734 N N . PRO A 1 219 ? -12.339 -21.373 30.342 1.00 90.75 219 PRO A N 1
ATOM 1735 C CA . PRO A 1 219 ? -11.140 -22.193 30.250 1.00 90.75 219 PRO A CA 1
ATOM 1736 C C . PRO A 1 219 ? -11.497 -23.577 29.698 1.00 90.75 219 PRO A C 1
ATOM 1738 O O . PRO A 1 219 ? -12.454 -24.205 30.148 1.00 90.75 219 PRO A O 1
ATOM 1741 N N . VAL A 1 220 ? -10.714 -24.046 28.728 1.00 88.94 220 VAL A N 1
ATOM 1742 C CA . VAL A 1 220 ? -10.832 -25.397 28.145 1.00 88.94 220 VAL A CA 1
ATOM 1743 C C . VAL A 1 220 ? -9.799 -26.378 28.719 1.00 88.94 220 VAL A C 1
ATOM 1745 O O . VAL A 1 220 ? -9.816 -27.559 28.388 1.00 88.94 220 VAL A O 1
ATOM 1748 N N . THR A 1 221 ? -8.912 -25.897 29.594 1.00 90.44 221 THR A N 1
ATOM 1749 C CA . THR A 1 221 ? -7.830 -26.643 30.254 1.00 90.44 221 THR A CA 1
ATOM 1750 C C . THR A 1 221 ? -7.808 -26.341 31.753 1.00 90.44 221 THR A C 1
ATOM 1752 O O . THR A 1 221 ? -8.286 -25.293 32.186 1.00 90.44 221 THR A O 1
ATOM 1755 N N . GLU A 1 222 ? -7.224 -27.236 32.556 1.00 84.94 222 GLU A N 1
ATOM 1756 C CA . GLU A 1 222 ? -7.104 -27.047 34.014 1.00 84.94 222 GLU A CA 1
ATOM 1757 C C . GLU A 1 222 ? -6.215 -25.854 34.390 1.00 84.94 222 GLU A C 1
ATOM 1759 O O . GLU A 1 222 ? -6.432 -25.200 35.407 1.00 84.94 222 GLU A O 1
ATOM 1764 N N . THR A 1 223 ? -5.211 -25.558 33.563 1.00 81.06 223 THR A N 1
ATOM 1765 C CA . THR A 1 223 ? -4.314 -24.414 33.741 1.00 81.06 223 THR A CA 1
ATOM 1766 C C . THR A 1 223 ? -4.505 -23.446 32.580 1.00 81.06 223 THR A C 1
ATOM 1768 O O . THR A 1 223 ? -4.431 -23.848 31.418 1.00 81.06 223 THR A O 1
ATOM 1771 N N . VAL A 1 224 ? -4.752 -22.175 32.896 1.00 79.50 224 VAL A N 1
ATOM 1772 C CA . VAL A 1 224 ? -4.774 -21.064 31.937 1.00 79.50 224 VAL A CA 1
ATOM 1773 C C . VAL A 1 224 ? -3.646 -20.099 32.281 1.00 79.50 224 VAL A C 1
ATOM 1775 O O . VAL A 1 224 ? -3.474 -19.734 33.445 1.00 79.50 224 VAL A O 1
ATOM 1778 N N . HIS A 1 225 ? -2.852 -19.726 31.279 1.00 72.81 225 HIS A N 1
ATOM 1779 C CA . HIS A 1 225 ? -1.745 -18.789 31.447 1.00 72.81 225 HIS A CA 1
ATOM 1780 C C . HIS A 1 225 ? -2.236 -17.344 31.243 1.00 72.81 225 HIS A C 1
ATOM 1782 O O . HIS A 1 225 ? -3.042 -17.122 30.336 1.00 72.81 225 HIS A O 1
ATOM 1788 N N . PRO A 1 226 ? -1.804 -16.395 32.094 1.00 63.12 226 PRO A N 1
ATOM 1789 C CA . PRO A 1 226 ? -2.097 -14.972 31.938 1.00 63.12 226 PRO A CA 1
ATOM 1790 C C . PRO A 1 226 ? -1.336 -14.326 30.774 1.00 63.12 226 PRO A C 1
ATOM 1792 O O . PRO A 1 226 ? -0.247 -14.831 30.415 1.00 63.12 226 PRO A O 1
#

Mean predicted aligned error: 8.02 Å

Nearest PDB structures (foldseek):
  4zwq-assembly1_G  TM=2.805E-01  e=4.880E+00  Tequatrovirus T4